Protein AF-A0A7C2LAD4-F1 (afdb_monomer_lite)

Structure (mmCIF, N/CA/C/O backbone):
data_AF-A0A7C2LAD4-F1
#
_entry.id   AF-A0A7C2LAD4-F1
#
loop_
_atom_site.group_PDB
_atom_site.id
_atom_site.type_symbol
_atom_site.label_atom_id
_atom_site.label_alt_id
_atom_site.label_comp_id
_atom_site.label_asym_id
_atom_site.label_entity_id
_atom_site.label_seq_id
_atom_site.pdbx_PDB_ins_code
_atom_site.Cartn_x
_atom_site.Cartn_y
_atom_site.Cartn_z
_atom_site.occupancy
_atom_site.B_iso_or_equiv
_atom_site.auth_seq_id
_atom_site.auth_comp_id
_atom_site.auth_asym_id
_atom_site.auth_atom_id
_atom_site.pdbx_PDB_model_num
ATOM 1 N N . MET A 1 1 ? -84.185 -23.952 -6.367 1.00 53.78 1 MET A N 1
ATOM 2 C CA . MET A 1 1 ? -83.041 -24.460 -7.169 1.00 53.78 1 MET A CA 1
ATOM 3 C C . MET A 1 1 ? -82.495 -23.441 -8.177 1.00 53.78 1 MET A C 1
ATOM 5 O O . MET A 1 1 ? -81.288 -23.412 -8.361 1.00 53.78 1 MET A O 1
ATOM 9 N N . LYS A 1 2 ? -83.325 -22.562 -8.769 1.00 52.91 2 LYS A N 1
ATOM 10 C CA . LYS A 1 2 ? -82.907 -21.568 -9.784 1.00 52.91 2 LYS A CA 1
ATOM 11 C C . LYS A 1 2 ? -81.918 -20.494 -9.281 1.00 52.91 2 LYS A C 1
ATOM 13 O O . LYS A 1 2 ? -81.010 -20.122 -10.008 1.00 52.91 2 LYS A O 1
ATOM 18 N N . THR A 1 3 ? -82.017 -20.064 -8.022 1.00 58.59 3 THR A N 1
ATOM 19 C CA . THR A 1 3 ? -81.126 -19.045 -7.423 1.00 58.59 3 THR A CA 1
ATOM 20 C C . THR A 1 3 ? -79.697 -19.532 -7.178 1.00 58.59 3 THR A C 1
ATOM 22 O O . THR A 1 3 ? -78.757 -18.763 -7.334 1.00 58.59 3 THR A O 1
ATOM 25 N N . LYS A 1 4 ? -79.507 -20.820 -6.862 1.00 66.69 4 LYS A N 1
ATOM 26 C CA . LYS A 1 4 ? -78.169 -21.399 -6.652 1.00 66.69 4 LYS A CA 1
ATOM 27 C C . LYS A 1 4 ? -77.389 -21.527 -7.964 1.00 66.69 4 LYS A C 1
ATOM 29 O O . LYS A 1 4 ? -76.190 -21.288 -7.974 1.00 66.69 4 LYS A O 1
ATOM 34 N N . ALA A 1 5 ? -78.073 -21.844 -9.065 1.00 71.06 5 ALA A N 1
ATOM 35 C CA . ALA A 1 5 ? -77.455 -21.932 -10.388 1.00 71.06 5 ALA A CA 1
ATOM 36 C C . ALA A 1 5 ? -76.977 -20.559 -10.895 1.00 71.06 5 ALA A C 1
ATOM 38 O O . ALA A 1 5 ? -75.879 -20.453 -11.428 1.00 71.06 5 ALA A O 1
ATOM 39 N N . ILE A 1 6 ? -77.762 -19.502 -10.655 1.00 73.62 6 ILE A N 1
ATOM 40 C CA . ILE A 1 6 ? -77.403 -18.122 -11.027 1.00 73.62 6 ILE A CA 1
ATOM 41 C C . ILE A 1 6 ? -76.195 -17.626 -10.219 1.00 73.62 6 ILE A C 1
ATOM 43 O O . ILE A 1 6 ? -75.324 -16.953 -10.769 1.00 73.62 6 ILE A O 1
ATOM 47 N N . LEU A 1 7 ? -76.112 -18.000 -8.938 1.00 74.25 7 LEU A N 1
ATOM 48 C CA . LEU A 1 7 ? -74.994 -17.625 -8.071 1.00 74.25 7 LEU A CA 1
ATOM 49 C C . LEU A 1 7 ? -73.686 -18.320 -8.484 1.00 74.25 7 LEU A C 1
ATOM 51 O O . LEU A 1 7 ? -72.630 -17.700 -8.505 1.00 74.25 7 LEU A O 1
ATOM 55 N N . TRP A 1 8 ? -73.757 -19.593 -8.883 1.00 75.25 8 TRP A N 1
ATOM 56 C CA . TRP A 1 8 ? -72.595 -20.314 -9.412 1.00 75.25 8 TRP A CA 1
ATOM 57 C C . TRP A 1 8 ? -72.118 -19.745 -10.752 1.00 75.25 8 TRP A C 1
ATOM 59 O O . TRP A 1 8 ? -70.918 -19.584 -10.955 1.00 75.25 8 TRP A O 1
ATOM 69 N N . LEU A 1 9 ? -73.046 -19.365 -11.634 1.00 73.75 9 LEU A N 1
ATOM 70 C CA . LEU A 1 9 ? -72.716 -18.744 -12.919 1.00 73.75 9 LEU A CA 1
ATOM 71 C C . LEU A 1 9 ? -72.054 -17.372 -12.752 1.00 73.75 9 LEU A C 1
ATOM 73 O O . LEU A 1 9 ? -71.087 -17.086 -13.450 1.00 73.75 9 LEU A O 1
ATOM 77 N N . THR A 1 10 ? -72.512 -16.553 -11.801 1.00 69.38 10 THR A N 1
ATOM 78 C CA . THR A 1 10 ? -71.883 -15.251 -11.513 1.00 69.38 10 THR A CA 1
ATOM 79 C C . THR A 1 10 ? -70.503 -15.400 -10.876 1.00 69.38 10 THR A C 1
ATOM 81 O O . THR A 1 10 ? -69.586 -14.686 -11.274 1.00 69.38 10 THR A O 1
ATOM 84 N N . VAL A 1 11 ? -70.301 -16.367 -9.973 1.00 70.94 11 VAL A N 1
ATOM 85 C CA . VAL A 1 11 ? -68.969 -16.653 -9.403 1.00 70.94 11 VAL A CA 1
ATOM 86 C C . VAL A 1 11 ? -67.989 -17.119 -10.486 1.00 70.94 11 VAL A C 1
ATOM 88 O O . VAL A 1 11 ? -66.873 -16.606 -10.555 1.00 70.94 11 VAL A O 1
ATOM 91 N N . CYS A 1 12 ? -68.407 -18.011 -11.390 1.00 66.31 12 CYS A N 1
ATOM 92 C CA . CYS A 1 12 ? -67.563 -18.440 -12.508 1.00 66.31 12 CYS A C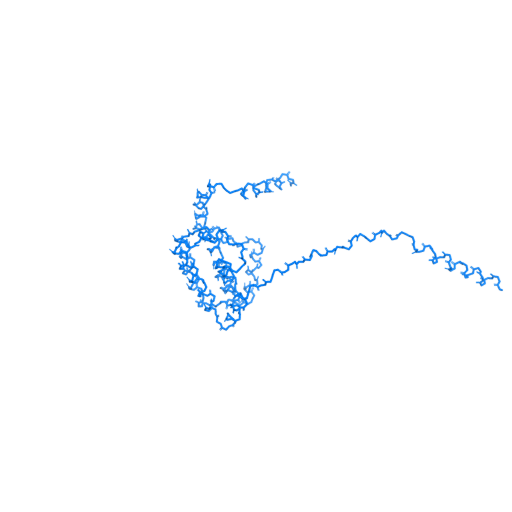A 1
ATOM 93 C C . CYS A 1 12 ? -67.234 -17.284 -13.470 1.00 66.31 12 CYS A C 1
ATOM 95 O O . CYS A 1 12 ? -66.082 -17.157 -13.889 1.00 66.31 12 CYS A O 1
ATOM 97 N N . LEU A 1 13 ? -68.201 -16.406 -13.770 1.00 64.69 13 LEU A N 1
ATOM 98 C CA . LEU A 1 13 ? -67.993 -15.270 -14.675 1.00 64.69 13 LEU A CA 1
ATOM 99 C C . LEU A 1 13 ? -66.988 -14.249 -14.111 1.00 64.69 13 LEU A C 1
ATOM 101 O O . LEU A 1 13 ? -66.133 -13.770 -14.850 1.00 64.69 13 LEU A O 1
ATOM 105 N N . ILE A 1 14 ? -67.035 -13.973 -12.801 1.00 62.59 14 ILE A N 1
ATOM 106 C CA . ILE A 1 14 ? -66.119 -13.028 -12.135 1.00 62.59 14 ILE A CA 1
ATOM 107 C C . ILE A 1 14 ? -64.686 -13.585 -12.088 1.00 62.59 14 ILE A C 1
ATOM 109 O O . ILE A 1 14 ? -63.722 -12.843 -12.274 1.00 62.59 14 ILE A O 1
ATOM 113 N N . THR A 1 15 ? -64.517 -14.901 -11.910 1.00 60.06 15 THR A N 1
ATOM 114 C CA . THR A 1 15 ? -63.176 -15.520 -11.915 1.00 60.06 15 THR A CA 1
ATOM 115 C C . THR A 1 15 ? -62.529 -15.580 -13.302 1.00 60.06 15 THR A C 1
ATOM 117 O O . THR A 1 15 ? -61.302 -15.589 -13.398 1.00 60.06 15 THR A O 1
ATOM 120 N N . ALA A 1 16 ? -63.326 -15.576 -14.377 1.00 56.81 16 ALA A N 1
ATOM 121 C CA . ALA A 1 16 ? -62.821 -15.600 -15.749 1.00 56.81 16 ALA A CA 1
ATOM 122 C C . ALA A 1 16 ? -62.269 -14.236 -16.208 1.00 56.81 16 ALA A C 1
ATOM 124 O O . ALA A 1 16 ? -61.349 -14.189 -17.022 1.00 56.81 16 ALA A O 1
ATOM 125 N N . THR A 1 17 ? -62.766 -13.124 -15.655 1.00 55.47 17 THR A N 1
ATOM 126 C CA . THR A 1 17 ? -62.333 -11.767 -16.034 1.00 55.47 17 THR A CA 1
ATOM 127 C C . THR A 1 17 ? -61.036 -11.300 -15.365 1.00 55.47 17 THR A C 1
ATOM 129 O O . THR A 1 17 ? -60.472 -10.296 -15.779 1.00 55.47 17 THR A O 1
ATOM 132 N N . CYS A 1 18 ? -60.505 -12.025 -14.373 1.00 53.59 18 CYS A N 1
ATOM 133 C CA . CYS A 1 18 ? -59.281 -11.630 -13.655 1.00 53.59 18 CYS A CA 1
ATOM 134 C C . CYS A 1 18 ? -57.973 -12.175 -14.264 1.00 53.59 18 CYS A C 1
ATOM 136 O O . CYS A 1 18 ? -56.930 -12.128 -13.612 1.00 53.59 18 CYS A O 1
ATOM 138 N N . ARG A 1 19 ? -58.000 -12.716 -15.492 1.00 50.41 19 ARG A N 1
ATOM 139 C CA . ARG A 1 19 ? -56.812 -13.284 -16.165 1.00 50.41 19 ARG A CA 1
ATOM 140 C C . ARG A 1 19 ? -56.412 -12.632 -17.490 1.00 50.41 19 ARG A C 1
ATOM 142 O O . ARG A 1 19 ? -55.578 -13.193 -18.195 1.00 50.41 19 ARG A O 1
ATOM 149 N N . ALA A 1 20 ? -56.930 -11.451 -17.806 1.00 55.12 20 ALA A N 1
ATOM 150 C CA . ALA A 1 20 ? -56.471 -10.671 -18.951 1.00 55.12 20 ALA A CA 1
ATOM 151 C C . ALA A 1 20 ? -55.873 -9.341 -18.467 1.00 55.12 20 ALA A C 1
ATOM 153 O O . ALA A 1 20 ? -56.462 -8.686 -17.615 1.00 55.12 20 ALA A O 1
ATOM 154 N N . ASP A 1 21 ? -54.705 -8.990 -19.007 1.00 55.50 21 ASP A N 1
ATOM 155 C CA . ASP A 1 21 ? -53.919 -7.765 -18.776 1.00 55.50 21 ASP A CA 1
ATOM 156 C C . ASP A 1 21 ? -52.987 -7.702 -17.560 1.00 55.50 21 ASP A C 1
ATOM 158 O O . ASP A 1 21 ? -52.804 -6.659 -16.932 1.00 55.50 21 ASP A O 1
ATOM 162 N N . LEU A 1 22 ? -52.241 -8.782 -17.310 1.00 54.03 22 LEU A N 1
ATOM 163 C CA . LEU A 1 22 ? -50.880 -8.584 -16.805 1.00 54.03 22 LEU A CA 1
ATOM 164 C C . LEU A 1 22 ? -49.979 -8.241 -18.003 1.00 54.03 22 LEU A C 1
ATOM 166 O O . LEU A 1 22 ? -49.904 -9.050 -18.933 1.00 54.03 22 LEU A O 1
ATOM 170 N N . PRO A 1 23 ? -49.299 -7.075 -18.018 1.00 62.28 23 PRO A N 1
ATOM 171 C CA . PRO A 1 23 ? -48.336 -6.772 -19.068 1.00 62.28 23 PRO A CA 1
ATOM 172 C C . PRO A 1 23 ? -47.295 -7.898 -19.116 1.00 62.28 23 PRO A C 1
ATOM 174 O O . PRO A 1 23 ? -46.946 -8.442 -18.061 1.00 62.28 23 PRO A O 1
ATOM 177 N N . PRO A 1 24 ? -46.801 -8.280 -20.309 1.00 62.72 24 PRO A N 1
ATOM 178 C CA . PRO A 1 24 ? -45.823 -9.352 -20.427 1.00 62.72 24 PRO A CA 1
ATOM 179 C C . PRO A 1 24 ? -44.668 -9.060 -19.472 1.00 62.72 24 PRO A C 1
ATOM 181 O O . PRO A 1 24 ? -44.182 -7.927 -19.432 1.00 62.72 24 PRO A O 1
ATOM 184 N N . LEU A 1 25 ? -44.274 -10.064 -18.678 1.00 54.12 25 LEU A N 1
ATOM 185 C CA . LEU A 1 25 ? -43.118 -9.992 -17.786 1.00 54.12 25 LEU A CA 1
ATOM 186 C C . LEU A 1 25 ? -41.956 -9.392 -18.584 1.00 54.12 25 LEU A C 1
ATOM 188 O O . LEU A 1 25 ? -41.370 -10.069 -19.432 1.00 54.12 25 LEU A O 1
ATOM 192 N N . LYS A 1 26 ? -41.657 -8.103 -18.346 1.00 53.94 26 LYS A N 1
ATOM 193 C CA . LYS A 1 26 ? -40.436 -7.467 -18.844 1.00 53.94 26 LYS A CA 1
ATOM 194 C C . LYS A 1 26 ? -39.318 -8.422 -18.476 1.00 53.94 26 LYS A C 1
ATOM 196 O O . LYS A 1 26 ? -39.263 -8.829 -17.315 1.00 53.94 26 LYS A O 1
ATOM 201 N N . GLN A 1 27 ? -38.531 -8.813 -19.485 1.00 53.94 27 GLN A N 1
ATOM 202 C CA . GLN A 1 27 ? -37.364 -9.687 -19.381 1.00 53.94 27 GLN A CA 1
ATOM 203 C C . GLN A 1 27 ? -36.847 -9.689 -17.949 1.00 53.94 27 GLN A C 1
ATOM 205 O O . GLN A 1 27 ? -36.438 -8.630 -17.466 1.00 53.94 27 GLN A O 1
ATOM 210 N N . GLN A 1 28 ? -36.900 -10.845 -17.272 1.00 53.12 28 GLN A N 1
ATOM 211 C CA . GLN A 1 28 ? -36.145 -11.026 -16.037 1.00 53.12 28 GLN A CA 1
ATOM 212 C C . GLN A 1 28 ? -34.780 -10.404 -16.295 1.00 53.12 28 GLN A C 1
ATOM 214 O O . GLN A 1 28 ? -34.101 -10.819 -17.239 1.00 53.12 28 GLN A O 1
ATOM 219 N N . LEU A 1 29 ? -34.448 -9.360 -15.531 1.00 55.22 29 LEU A N 1
ATOM 220 C CA . LEU A 1 29 ? -33.104 -8.820 -15.448 1.00 55.22 29 LEU A CA 1
ATOM 221 C C . LEU A 1 29 ? -32.225 -10.024 -15.131 1.00 55.22 29 LEU A C 1
ATOM 223 O O . LEU A 1 29 ? -32.098 -10.430 -13.978 1.00 55.22 29 LEU A O 1
ATOM 227 N N . ARG A 1 30 ? -31.687 -10.664 -16.173 1.00 51.72 30 ARG A N 1
ATOM 228 C CA . ARG A 1 30 ? -30.596 -11.606 -16.035 1.00 51.72 30 ARG A CA 1
ATOM 229 C C . ARG A 1 30 ? -29.511 -10.719 -15.471 1.00 51.72 30 ARG A C 1
ATOM 231 O O . ARG A 1 30 ? -28.970 -9.895 -16.207 1.00 51.72 30 ARG A O 1
ATOM 238 N N . MET A 1 31 ? -29.285 -10.805 -14.158 1.00 53.72 31 MET A N 1
ATOM 239 C CA . MET A 1 31 ? -28.071 -10.263 -13.568 1.00 53.72 31 MET A CA 1
ATOM 240 C C . MET A 1 31 ? -26.959 -10.686 -14.524 1.00 53.72 31 MET A C 1
ATOM 242 O O . MET A 1 31 ? -26.880 -11.888 -14.815 1.00 53.72 31 MET A O 1
ATOM 246 N N . PRO A 1 32 ? -26.186 -9.747 -15.101 1.00 58.94 32 PRO A N 1
ATOM 247 C CA . PRO A 1 32 ? -25.036 -10.149 -15.882 1.00 58.94 32 PRO A CA 1
ATOM 248 C C . PRO A 1 32 ? -24.262 -11.077 -14.960 1.00 58.94 32 PRO A C 1
ATOM 250 O O . PRO A 1 32 ? -24.003 -10.708 -13.812 1.00 58.94 32 PRO A O 1
ATOM 253 N N . ALA A 1 33 ? -24.033 -12.315 -15.398 1.00 57.97 33 ALA A N 1
ATOM 254 C CA . ALA A 1 33 ? -23.229 -13.241 -14.630 1.00 57.97 33 ALA A CA 1
ATOM 255 C C . ALA A 1 33 ? -21.923 -12.497 -14.356 1.00 57.97 33 ALA A C 1
ATOM 257 O O . ALA A 1 33 ? -21.172 -12.206 -15.287 1.00 57.97 33 ALA A O 1
ATOM 258 N N . ILE A 1 34 ? -21.717 -12.077 -13.106 1.00 56.88 34 ILE A N 1
ATOM 259 C CA . ILE A 1 34 ? -20.456 -11.485 -12.700 1.00 56.88 34 ILE A CA 1
ATOM 260 C C . ILE A 1 34 ? -19.503 -12.663 -12.796 1.00 56.88 34 ILE A C 1
ATOM 262 O O . ILE A 1 34 ? -19.503 -13.537 -11.931 1.00 56.88 34 ILE A O 1
ATOM 266 N N . VAL A 1 35 ? -18.774 -12.746 -13.907 1.00 52.72 35 VAL A N 1
ATOM 267 C CA . VAL A 1 35 ? -17.683 -13.698 -14.053 1.00 52.72 35 VAL A CA 1
ATOM 268 C C . VAL A 1 35 ? -16.635 -13.237 -13.054 1.00 52.72 35 VAL A C 1
ATOM 270 O O . VAL A 1 35 ? -15.839 -12.341 -13.328 1.00 52.72 35 VAL A O 1
ATOM 273 N N . LEU A 1 36 ? -16.714 -13.786 -11.844 1.00 60.34 36 LEU A N 1
ATOM 274 C CA . LEU A 1 36 ? -15.693 -13.616 -10.831 1.00 60.34 36 LEU A CA 1
ATOM 275 C C . LEU A 1 36 ? -14.466 -14.341 -11.367 1.00 60.34 36 LEU A C 1
ATOM 277 O O . LEU A 1 36 ? -14.413 -15.570 -11.382 1.00 60.34 36 LEU A O 1
ATOM 281 N N . LEU A 1 37 ? -13.515 -13.567 -11.884 1.00 68.12 37 LEU A N 1
ATOM 282 C CA . LEU A 1 37 ? -12.203 -14.085 -12.239 1.00 68.12 37 LEU A CA 1
ATOM 283 C C . LEU A 1 37 ? -11.635 -14.788 -11.004 1.00 68.12 37 LEU A C 1
ATOM 285 O O . LEU A 1 37 ? -11.717 -14.260 -9.892 1.00 68.12 37 LEU A O 1
ATOM 289 N N . SER A 1 38 ? -11.126 -16.005 -11.189 1.00 77.06 38 SER A N 1
ATOM 290 C CA . SER A 1 38 ? -10.551 -16.772 -10.090 1.00 77.06 38 SER A CA 1
ATOM 291 C C . SER A 1 38 ? -9.389 -15.992 -9.484 1.00 77.06 38 SER A C 1
ATOM 293 O O . SER A 1 38 ? -8.456 -15.621 -10.194 1.00 77.06 38 SER A O 1
ATOM 295 N N . THR A 1 39 ? -9.448 -15.743 -8.174 1.00 83.44 39 THR A N 1
ATOM 296 C CA . THR A 1 39 ? -8.360 -15.085 -7.448 1.00 83.44 39 THR A CA 1
ATOM 297 C C . THR A 1 39 ? -7.073 -15.891 -7.629 1.00 83.44 39 THR A C 1
ATOM 299 O O . THR A 1 39 ? -7.092 -17.094 -7.345 1.00 83.44 39 THR A O 1
ATOM 302 N N . PRO A 1 40 ? -5.962 -15.267 -8.057 1.00 87.12 40 PRO A N 1
ATOM 303 C CA . PRO A 1 40 ? -4.692 -15.963 -8.202 1.00 87.12 40 PRO A CA 1
ATOM 304 C C . PRO A 1 40 ? -4.269 -16.670 -6.915 1.00 87.12 40 PRO A C 1
ATOM 306 O O . PRO A 1 40 ? -4.411 -16.125 -5.815 1.00 87.12 40 PRO A O 1
ATOM 309 N N . GLU A 1 41 ? -3.704 -17.870 -7.043 1.00 89.06 41 GLU A N 1
ATOM 310 C CA . GLU A 1 41 ? -3.264 -18.650 -5.884 1.00 89.06 41 GLU A CA 1
ATOM 311 C C . GLU A 1 41 ? -2.210 -17.892 -5.066 1.00 89.06 41 GLU A C 1
ATOM 313 O O . GLU A 1 41 ? -2.274 -17.875 -3.835 1.00 89.06 41 GLU A O 1
ATOM 318 N N . SER A 1 42 ? -1.304 -17.179 -5.738 1.00 89.69 42 SER A N 1
ATOM 319 C CA . SER A 1 42 ? -0.275 -16.361 -5.094 1.00 89.69 42 SER A CA 1
ATOM 320 C C . SER A 1 42 ? -0.870 -15.287 -4.169 1.00 89.69 42 SER A C 1
ATOM 322 O O . SER A 1 42 ? -0.312 -15.012 -3.107 1.00 89.69 42 SER A O 1
ATOM 324 N N . TRP A 1 43 ? -2.038 -14.723 -4.502 1.00 91.25 43 TRP A N 1
ATOM 325 C CA . TRP A 1 43 ? -2.725 -13.735 -3.665 1.00 91.25 43 TRP A CA 1
ATOM 326 C C . TRP A 1 43 ? -3.357 -14.396 -2.445 1.00 91.25 43 TRP A C 1
ATOM 328 O O . TRP A 1 43 ? -3.317 -13.839 -1.351 1.00 91.25 43 TRP A O 1
ATOM 338 N N . VAL A 1 44 ? -3.913 -15.599 -2.609 1.00 92.25 44 VAL A N 1
ATOM 339 C CA . VAL A 1 44 ? -4.463 -16.385 -1.495 1.00 92.25 44 VAL A CA 1
ATOM 340 C C . VAL A 1 44 ? -3.352 -16.797 -0.530 1.00 92.25 44 VAL A C 1
ATOM 342 O O . VAL A 1 44 ? -3.521 -16.698 0.687 1.00 92.25 44 VAL A O 1
ATOM 345 N N . GLN A 1 45 ? -2.204 -17.230 -1.051 1.00 93.44 45 GLN A N 1
ATOM 346 C CA . GLN A 1 45 ? -1.030 -17.548 -0.240 1.00 93.44 45 GLN A CA 1
ATOM 347 C C . GLN A 1 45 ? -0.543 -16.307 0.514 1.00 93.44 45 GLN A C 1
ATOM 349 O O . GLN A 1 45 ? -0.396 -16.351 1.737 1.00 93.44 45 GLN A O 1
ATOM 354 N N . LEU A 1 46 ? -0.394 -15.178 -0.181 1.00 94.38 46 LEU A N 1
ATOM 355 C CA . LEU A 1 46 ? 0.012 -13.914 0.424 1.00 94.38 46 LEU A CA 1
ATOM 356 C C . LEU A 1 46 ? -0.981 -13.442 1.497 1.00 94.38 46 LEU A C 1
ATOM 358 O O . LEU A 1 46 ? -0.562 -13.031 2.577 1.00 94.38 46 LEU A O 1
ATOM 362 N N . TYR A 1 47 ? -2.289 -13.578 1.257 1.00 95.31 47 TYR A N 1
ATOM 363 C CA . TYR A 1 47 ? -3.327 -13.309 2.252 1.00 95.31 47 TYR A CA 1
ATOM 364 C C . TYR A 1 47 ? -3.111 -14.139 3.518 1.00 95.31 47 TYR A C 1
ATOM 366 O O . TYR A 1 47 ? -3.050 -13.572 4.608 1.00 95.31 47 TYR A O 1
ATOM 374 N N . ARG A 1 48 ? -2.959 -15.464 3.377 1.00 96.06 48 ARG A N 1
ATOM 375 C CA . ARG A 1 48 ? -2.767 -16.391 4.505 1.00 96.06 48 ARG A CA 1
ATOM 376 C C . ARG A 1 48 ? -1.508 -16.059 5.299 1.00 96.06 48 ARG A C 1
ATOM 378 O O . ARG A 1 48 ? -1.572 -15.986 6.522 1.00 96.06 48 ARG A O 1
ATOM 385 N N . LEU A 1 49 ? -0.392 -15.809 4.615 1.00 95.94 49 LEU A N 1
ATOM 386 C CA . LEU A 1 49 ? 0.861 -15.404 5.255 1.00 95.94 49 LEU A CA 1
ATOM 387 C C . LEU A 1 49 ? 0.692 -14.071 5.998 1.00 95.94 49 LEU A C 1
ATOM 389 O O . LEU A 1 49 ? 1.121 -13.936 7.144 1.00 95.94 49 LEU A O 1
ATOM 393 N N . SER A 1 50 ? -0.026 -13.125 5.386 1.00 96.38 50 SER A N 1
ATOM 394 C CA . SER A 1 50 ? -0.260 -11.801 5.959 1.00 96.38 50 SER A CA 1
ATOM 395 C C . SER A 1 50 ? -1.134 -11.803 7.218 1.00 96.38 50 SER A C 1
ATOM 397 O O . SER A 1 50 ? -1.102 -10.852 7.988 1.00 96.38 50 SER A O 1
ATOM 399 N N . GLN A 1 51 ? -1.915 -12.862 7.474 1.00 94.31 51 GLN A N 1
ATOM 400 C CA . GLN A 1 51 ? -2.790 -12.917 8.654 1.00 94.31 51 GLN A CA 1
ATOM 401 C C . GLN A 1 51 ? -2.023 -12.857 9.978 1.00 94.31 51 GLN A C 1
ATOM 403 O O . GLN A 1 51 ? -2.589 -12.440 10.985 1.00 94.31 51 GLN A O 1
ATOM 408 N N . ARG A 1 52 ? -0.763 -13.302 9.986 1.00 90.88 52 ARG A N 1
ATOM 409 C CA . ARG A 1 52 ? 0.063 -13.384 11.200 1.00 90.88 52 ARG A CA 1
ATOM 410 C C . ARG A 1 52 ? 1.089 -12.262 11.302 1.00 90.88 52 ARG A C 1
ATOM 412 O O . ARG A 1 52 ? 1.547 -11.966 12.397 1.00 90.88 52 ARG A O 1
ATOM 419 N N . SER A 1 53 ? 1.478 -11.679 10.174 1.00 94.06 53 SER A N 1
ATOM 420 C CA . SER A 1 53 ? 2.494 -10.632 10.100 1.00 94.06 53 SER A CA 1
ATOM 421 C C . SER A 1 53 ? 2.335 -9.845 8.799 1.00 94.06 53 SER A C 1
ATOM 423 O O . SER A 1 53 ? 2.090 -10.465 7.766 1.00 94.06 53 SER A O 1
ATOM 425 N N . PRO A 1 54 ? 2.518 -8.512 8.792 1.00 96.44 54 PRO A N 1
ATOM 426 C CA . PRO A 1 54 ? 2.526 -7.724 7.561 1.00 96.44 54 PRO A CA 1
ATOM 427 C C . PRO A 1 54 ? 3.797 -7.932 6.720 1.00 96.44 54 PRO A C 1
ATOM 429 O O . PRO A 1 54 ? 3.809 -7.535 5.555 1.00 96.44 54 PRO A O 1
ATOM 432 N N . GLN A 1 55 ? 4.842 -8.568 7.268 1.00 97.44 55 GLN A N 1
ATOM 433 C CA . GLN A 1 55 ? 6.152 -8.711 6.621 1.00 97.44 55 GLN A CA 1
ATOM 434 C C . GLN A 1 55 ? 6.094 -9.274 5.188 1.00 97.44 55 GLN A C 1
ATOM 436 O O . GLN A 1 55 ? 6.668 -8.642 4.309 1.00 97.44 55 GLN A O 1
ATOM 441 N N . PRO A 1 56 ? 5.332 -10.344 4.879 1.00 97.50 56 PRO A N 1
ATOM 442 C CA . PRO A 1 56 ? 5.250 -10.869 3.513 1.00 97.50 56 PRO A CA 1
ATOM 443 C C . PRO A 1 56 ? 4.732 -9.844 2.494 1.00 97.50 56 PRO A C 1
ATOM 445 O O . PRO A 1 56 ? 5.076 -9.901 1.318 1.00 97.50 56 PRO A O 1
ATOM 448 N N . LEU A 1 57 ? 3.894 -8.893 2.926 1.00 97.88 57 LEU A N 1
ATOM 449 C CA . LEU A 1 57 ? 3.415 -7.810 2.066 1.00 97.88 57 LEU A CA 1
ATOM 450 C C . LEU A 1 57 ? 4.520 -6.779 1.824 1.00 97.88 57 LEU A C 1
ATOM 452 O O . LEU A 1 57 ? 4.638 -6.273 0.712 1.00 97.88 57 LEU A O 1
ATOM 456 N N . LEU A 1 58 ? 5.326 -6.478 2.846 1.00 98.00 58 LEU A N 1
ATOM 457 C CA . LEU A 1 58 ? 6.484 -5.591 2.728 1.00 98.00 58 LEU A CA 1
ATOM 458 C C . LEU A 1 58 ? 7.560 -6.201 1.822 1.00 98.00 58 LEU A C 1
ATOM 460 O O . LEU A 1 58 ? 8.095 -5.489 0.976 1.00 98.00 58 LEU A O 1
ATOM 464 N N . ASP A 1 59 ? 7.792 -7.510 1.918 1.00 97.56 59 ASP A N 1
ATOM 465 C CA . ASP A 1 59 ? 8.729 -8.238 1.056 1.00 97.56 59 ASP A CA 1
ATOM 466 C C . ASP A 1 59 ? 8.318 -8.136 -0.422 1.00 97.56 59 ASP A C 1
ATOM 468 O O . ASP A 1 59 ? 9.160 -7.942 -1.296 1.00 97.56 59 ASP A O 1
ATOM 472 N N . VAL A 1 60 ? 7.012 -8.192 -0.721 1.00 97.12 60 VAL A N 1
ATOM 473 C CA . VAL A 1 60 ? 6.496 -7.965 -2.085 1.00 97.12 60 VAL A CA 1
ATOM 474 C C . VAL A 1 60 ? 6.805 -6.548 -2.572 1.00 97.12 60 VAL A C 1
ATOM 476 O O . VAL A 1 60 ? 7.151 -6.368 -3.741 1.00 97.12 60 VAL A O 1
ATOM 479 N N . LEU A 1 61 ? 6.692 -5.537 -1.703 1.00 97.25 61 LEU A N 1
ATOM 480 C CA . LEU A 1 61 ? 7.045 -4.162 -2.069 1.00 97.25 61 LEU A CA 1
ATOM 481 C C . LEU A 1 61 ? 8.544 -4.021 -2.334 1.00 97.25 61 LEU A C 1
ATOM 483 O O . LEU A 1 61 ? 8.921 -3.359 -3.295 1.00 97.25 61 LEU A O 1
ATOM 487 N N . GLU A 1 62 ? 9.390 -4.655 -1.524 1.00 97.00 62 GLU A N 1
ATOM 488 C CA . GLU A 1 62 ? 10.841 -4.642 -1.708 1.00 97.00 62 GLU A CA 1
ATOM 489 C C . GLU A 1 62 ? 11.261 -5.352 -3.001 1.00 97.00 62 GLU A C 1
ATOM 491 O O . GLU A 1 62 ? 11.989 -4.772 -3.807 1.00 97.00 62 GLU A O 1
ATOM 496 N N . GLN A 1 63 ? 10.727 -6.549 -3.263 1.00 95.81 63 GLN A N 1
ATOM 497 C CA . GLN A 1 63 ? 10.945 -7.269 -4.523 1.00 95.81 63 GLN A CA 1
ATOM 498 C C . GLN A 1 63 ? 10.531 -6.429 -5.733 1.00 95.81 63 GLN A C 1
ATOM 500 O O . GLN A 1 63 ? 11.232 -6.398 -6.745 1.00 95.81 63 GLN A O 1
ATOM 505 N N . TYR A 1 64 ? 9.407 -5.716 -5.625 1.00 94.56 64 TYR A N 1
ATOM 506 C CA . TYR A 1 64 ? 8.951 -4.809 -6.671 1.00 94.56 64 TYR A CA 1
ATOM 507 C C . TYR A 1 64 ? 9.918 -3.639 -6.894 1.00 94.56 64 TYR A C 1
ATOM 509 O O . TYR A 1 64 ? 10.216 -3.329 -8.046 1.00 94.56 64 TYR A O 1
ATOM 517 N N . LEU A 1 65 ? 10.448 -3.013 -5.836 1.00 93.38 65 LEU A N 1
ATOM 518 C CA . LEU A 1 65 ? 11.452 -1.949 -5.980 1.00 93.38 65 LEU A CA 1
ATOM 519 C C . LEU A 1 65 ? 12.715 -2.456 -6.679 1.00 93.38 65 LEU A C 1
ATOM 521 O O . LEU A 1 65 ? 13.172 -1.826 -7.629 1.00 93.38 65 LEU A O 1
ATOM 525 N N . GLN A 1 66 ? 13.225 -3.618 -6.267 1.00 93.31 66 GLN A N 1
ATOM 526 C CA . GLN A 1 66 ? 14.401 -4.234 -6.887 1.00 93.31 66 GLN A CA 1
ATOM 527 C C . GLN A 1 66 ? 14.163 -4.548 -8.372 1.00 93.31 66 GLN A C 1
ATOM 529 O O . GLN A 1 66 ? 15.048 -4.356 -9.201 1.00 93.31 66 GLN A O 1
ATOM 534 N N . ALA A 1 67 ? 12.964 -5.011 -8.734 1.00 90.56 67 ALA A N 1
ATOM 535 C CA . ALA A 1 67 ? 12.604 -5.251 -10.130 1.00 90.56 67 ALA A CA 1
ATOM 536 C C . ALA A 1 67 ? 12.538 -3.950 -10.952 1.00 90.56 67 ALA A C 1
ATOM 538 O O . ALA A 1 67 ? 12.988 -3.914 -12.098 1.00 90.56 67 ALA A O 1
ATOM 539 N N . CYS A 1 68 ? 12.049 -2.856 -10.356 1.00 87.50 68 CYS A N 1
ATOM 540 C CA . CYS A 1 68 ? 12.067 -1.535 -10.991 1.00 87.50 68 CYS A CA 1
ATOM 541 C C . CYS A 1 68 ? 13.503 -1.043 -11.234 1.00 87.50 68 CYS A C 1
ATOM 543 O O . CYS A 1 68 ? 13.792 -0.528 -12.311 1.00 87.50 68 CYS A O 1
ATOM 545 N N . GLU A 1 69 ? 14.412 -1.239 -10.273 1.00 87.81 69 GLU A N 1
ATOM 546 C CA . GLU A 1 69 ? 15.835 -0.881 -10.407 1.00 87.81 69 GLU A CA 1
ATOM 547 C C . GLU A 1 69 ? 16.533 -1.655 -11.532 1.00 87.81 69 GLU A C 1
ATOM 549 O O . GLU A 1 69 ? 17.397 -1.108 -12.215 1.00 87.81 69 GLU A O 1
ATOM 554 N N . ARG A 1 70 ? 16.120 -2.905 -11.771 1.00 88.81 70 ARG A N 1
ATOM 555 C CA . ARG A 1 70 ? 16.598 -3.720 -12.899 1.00 88.81 70 ARG A CA 1
ATOM 556 C C . ARG A 1 70 ? 15.947 -3.366 -14.241 1.00 88.81 70 ARG A C 1
ATOM 558 O O . ARG A 1 70 ? 16.334 -3.926 -15.260 1.00 88.81 70 ARG A O 1
ATOM 565 N N . GLY A 1 71 ? 14.981 -2.445 -14.268 1.00 83.44 71 GLY A N 1
ATOM 566 C CA . GLY A 1 71 ? 14.297 -2.025 -15.495 1.00 83.44 71 GLY A CA 1
ATOM 567 C C . GLY A 1 71 ? 13.253 -3.017 -16.020 1.00 83.44 71 GLY A C 1
ATOM 568 O O . GLY A 1 71 ? 12.773 -2.855 -17.140 1.00 83.44 71 GLY A O 1
ATOM 569 N N . GLU A 1 72 ? 12.845 -4.006 -15.218 1.00 84.56 72 GLU A N 1
ATOM 570 C CA . GLU A 1 72 ? 11.897 -5.064 -15.620 1.00 84.56 72 GLU A CA 1
ATOM 571 C C . GLU A 1 72 ? 10.475 -4.532 -15.883 1.00 84.56 72 GLU A C 1
ATOM 573 O O . GLU A 1 72 ? 9.624 -5.240 -16.420 1.00 84.56 72 GLU A O 1
ATOM 578 N N . TYR A 1 73 ? 10.197 -3.265 -15.554 1.00 75.19 73 TYR A N 1
ATOM 579 C CA . TYR A 1 73 ? 8.867 -2.676 -15.703 1.00 75.19 73 TYR A CA 1
ATOM 580 C C . TYR A 1 73 ? 8.355 -2.628 -17.148 1.00 75.19 73 TYR A C 1
ATOM 582 O O . TYR A 1 73 ? 7.142 -2.628 -17.373 1.00 75.19 73 TYR A O 1
ATOM 590 N N . LEU A 1 74 ? 9.262 -2.620 -18.128 1.00 72.38 74 LEU A N 1
ATOM 591 C CA . LEU A 1 74 ? 8.922 -2.674 -19.550 1.00 72.38 74 LEU A CA 1
ATOM 592 C C . LEU A 1 74 ? 8.315 -4.026 -19.941 1.00 72.38 74 LEU A C 1
ATOM 594 O O . LEU A 1 74 ? 7.394 -4.074 -20.758 1.00 72.38 74 LEU A O 1
ATOM 598 N N . GLU A 1 75 ? 8.763 -5.116 -19.314 1.00 79.25 75 GLU A N 1
ATOM 599 C CA . GLU A 1 75 ? 8.258 -6.468 -19.575 1.00 79.25 75 GLU A CA 1
ATOM 600 C C . GLU A 1 75 ? 6.801 -6.631 -19.119 1.00 79.25 75 GLU A C 1
ATOM 602 O O . GLU A 1 75 ? 6.057 -7.465 -19.640 1.00 79.25 75 GLU A O 1
ATOM 607 N N . TRP A 1 76 ? 6.352 -5.796 -18.177 1.00 78.25 76 TRP A N 1
ATOM 608 C CA . TRP A 1 76 ? 5.002 -5.861 -17.621 1.00 78.25 76 TRP A CA 1
ATOM 609 C C . TRP A 1 76 ? 3.940 -5.235 -18.528 1.00 78.25 76 TRP A C 1
ATOM 611 O O . TRP A 1 76 ? 2.772 -5.606 -18.425 1.00 78.25 76 TRP A O 1
ATOM 621 N N . ILE A 1 77 ? 4.316 -4.329 -19.440 1.00 68.88 77 ILE A N 1
ATOM 622 C CA . ILE A 1 77 ? 3.378 -3.595 -20.315 1.00 68.88 77 ILE A CA 1
ATOM 623 C C . ILE A 1 77 ? 2.589 -4.555 -21.237 1.00 68.88 77 ILE A C 1
ATOM 625 O O . ILE A 1 77 ? 1.471 -4.247 -21.649 1.00 68.88 77 ILE A O 1
ATOM 629 N N . GLY A 1 78 ? 3.120 -5.755 -21.507 1.00 66.50 78 GLY A N 1
ATOM 630 C CA . GLY A 1 78 ? 2.464 -6.796 -22.311 1.00 66.50 78 GLY A CA 1
ATOM 631 C C . GLY A 1 78 ? 1.783 -7.921 -21.519 1.00 66.50 78 GLY A C 1
ATOM 632 O O . GLY A 1 78 ? 1.044 -8.718 -22.103 1.00 66.50 78 GLY A O 1
ATOM 633 N N . GLN A 1 79 ? 1.997 -8.016 -20.204 1.00 70.75 79 GLN A N 1
ATOM 634 C CA . GLN A 1 79 ? 1.503 -9.137 -19.403 1.00 70.75 79 GLN A CA 1
ATOM 635 C C . GLN A 1 79 ? 0.059 -8.894 -18.944 1.00 70.75 79 GLN A C 1
ATOM 637 O O . GLN A 1 79 ? -0.195 -8.252 -17.929 1.00 70.75 79 GLN A O 1
ATOM 642 N N . ARG A 1 80 ? -0.912 -9.458 -19.675 1.00 62.16 80 ARG A N 1
ATOM 64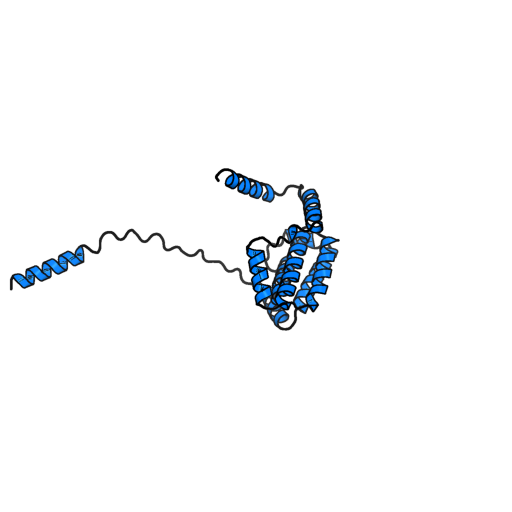3 C CA . ARG A 1 80 ? -2.353 -9.368 -19.344 1.00 62.16 80 ARG A CA 1
ATOM 644 C C . ARG A 1 80 ? -2.818 -10.308 -18.219 1.00 62.16 80 ARG A C 1
ATOM 646 O O . ARG A 1 80 ? -4.001 -10.312 -17.888 1.00 62.16 80 ARG A O 1
ATOM 653 N N . GLY A 1 81 ? -1.929 -11.128 -17.655 1.00 67.25 81 GLY A N 1
ATOM 654 C CA . GLY A 1 81 ? -2.258 -12.024 -16.543 1.00 67.25 81 GLY A CA 1
ATOM 655 C C . GLY A 1 81 ? -2.470 -11.259 -15.232 1.00 67.25 81 GLY A C 1
ATOM 656 O O . GLY A 1 81 ? -1.744 -10.311 -14.954 1.00 67.25 81 GLY A O 1
ATOM 657 N N . GLN A 1 82 ? -3.443 -11.681 -14.413 1.00 68.00 82 GLN A N 1
ATOM 658 C CA . GLN A 1 82 ? -3.706 -11.064 -13.100 1.00 68.00 82 GLN A CA 1
ATOM 659 C C . GLN A 1 82 ? -2.618 -11.356 -12.053 1.00 68.00 82 GLN A C 1
ATOM 661 O O . GLN A 1 82 ? -2.503 -10.635 -11.062 1.00 68.00 82 GLN A O 1
ATOM 666 N N . ASP A 1 83 ? -1.811 -12.397 -12.266 1.00 82.12 83 ASP A N 1
ATOM 667 C CA . ASP A 1 83 ? -0.745 -12.802 -11.350 1.00 82.12 83 ASP A CA 1
ATOM 668 C C . ASP A 1 83 ? 0.632 -12.320 -11.820 1.00 82.12 83 ASP A C 1
ATOM 670 O O . ASP A 1 83 ? 1.480 -13.094 -12.258 1.00 82.12 83 ASP A O 1
ATOM 674 N N . ASN A 1 84 ? 0.842 -11.008 -11.765 1.00 87.00 84 ASN A N 1
ATOM 675 C CA . ASN A 1 84 ? 2.138 -10.391 -12.034 1.00 87.00 84 ASN A CA 1
ATOM 676 C C . ASN A 1 84 ? 2.601 -9.552 -10.835 1.00 87.00 84 ASN A C 1
ATOM 678 O O . ASN A 1 84 ? 1.844 -9.286 -9.894 1.00 87.00 84 ASN A O 1
ATOM 682 N N . LEU A 1 85 ? 3.880 -9.174 -10.828 1.00 89.50 85 LEU A N 1
ATOM 683 C CA . LEU A 1 85 ? 4.472 -8.430 -9.715 1.00 89.50 85 LEU A CA 1
ATOM 684 C C . LEU A 1 85 ? 3.809 -7.050 -9.487 1.00 89.50 85 LEU A C 1
ATOM 686 O O . LEU A 1 85 ? 3.497 -6.760 -8.330 1.00 89.50 85 LEU A O 1
ATOM 690 N N . PRO A 1 86 ? 3.477 -6.244 -10.521 1.00 88.62 86 PRO A N 1
ATOM 691 C CA . PRO A 1 86 ? 2.694 -5.013 -10.346 1.00 88.62 86 PRO A CA 1
ATOM 692 C C . PRO A 1 86 ? 1.354 -5.220 -9.638 1.00 88.62 86 PRO A C 1
ATOM 694 O O . PRO A 1 86 ? 0.994 -4.463 -8.735 1.00 88.62 86 PRO A O 1
ATOM 697 N N . SER A 1 87 ? 0.625 -6.272 -10.012 1.00 88.44 87 SER A N 1
ATOM 698 C CA . SER A 1 87 ? -0.690 -6.563 -9.437 1.00 88.44 87 SER A CA 1
ATOM 699 C C . SER A 1 87 ? -0.564 -7.062 -7.995 1.00 88.44 87 SER A C 1
ATOM 701 O O . SER A 1 87 ? -1.315 -6.625 -7.122 1.00 88.44 87 SER A O 1
ATOM 703 N N . ARG A 1 88 ? 0.451 -7.891 -7.701 1.00 91.62 88 ARG A N 1
ATOM 704 C CA . ARG A 1 88 ? 0.789 -8.306 -6.327 1.00 91.62 88 ARG A CA 1
ATOM 705 C C . ARG A 1 88 ? 1.201 -7.123 -5.450 1.00 91.62 88 ARG A C 1
ATOM 707 O O . ARG A 1 88 ? 0.778 -7.055 -4.300 1.00 91.62 88 ARG A O 1
ATOM 714 N N . ARG A 1 89 ? 1.949 -6.154 -5.986 1.00 93.81 89 ARG A N 1
ATOM 715 C CA . ARG A 1 89 ? 2.303 -4.908 -5.288 1.00 93.81 89 ARG A CA 1
ATOM 716 C C . ARG A 1 89 ? 1.072 -4.057 -4.973 1.00 93.81 89 ARG A C 1
ATOM 718 O O . ARG A 1 89 ? 0.954 -3.544 -3.862 1.00 93.81 89 ARG A O 1
ATOM 725 N N . ALA A 1 90 ? 0.138 -3.919 -5.914 1.00 91.69 90 ALA A N 1
ATOM 726 C CA . ALA A 1 90 ? -1.126 -3.223 -5.668 1.00 91.69 90 ALA A CA 1
ATOM 727 C C . ALA A 1 90 ? -1.945 -3.911 -4.561 1.00 91.69 90 ALA A C 1
ATOM 729 O O . ALA A 1 90 ? -2.402 -3.249 -3.626 1.00 91.69 90 ALA A O 1
ATOM 730 N N . TYR A 1 91 ? -2.055 -5.243 -4.617 1.00 93.50 91 TYR A N 1
ATOM 731 C CA . TYR A 1 91 ? -2.699 -6.035 -3.571 1.00 93.50 91 TYR A CA 1
ATOM 732 C C . TYR A 1 91 ? -2.010 -5.863 -2.206 1.00 93.50 91 TYR A C 1
ATOM 734 O O . TYR A 1 91 ? -2.687 -5.643 -1.201 1.00 93.50 91 TYR A O 1
ATOM 742 N N . ALA A 1 92 ? -0.674 -5.896 -2.166 1.00 96.75 92 ALA A N 1
ATOM 743 C CA . ALA A 1 92 ? 0.103 -5.722 -0.943 1.00 96.75 92 ALA A CA 1
ATOM 744 C C . ALA A 1 92 ? -0.148 -4.359 -0.283 1.00 96.75 92 ALA A C 1
ATOM 746 O O . ALA A 1 92 ? -0.433 -4.309 0.912 1.00 96.75 92 ALA A O 1
ATOM 747 N N . LEU A 1 93 ? -0.133 -3.266 -1.056 1.00 96.75 93 LEU A N 1
ATOM 748 C CA . LEU A 1 93 ? -0.440 -1.919 -0.553 1.00 96.75 93 LEU A CA 1
ATOM 749 C C . LEU A 1 93 ? -1.861 -1.824 0.018 1.00 96.75 93 LEU A C 1
ATOM 751 O O . LEU A 1 93 ? -2.053 -1.253 1.094 1.00 96.75 93 LEU A O 1
ATOM 755 N N . MET A 1 94 ? -2.848 -2.400 -0.674 1.00 93.50 94 MET A N 1
ATOM 756 C CA . MET A 1 94 ? -4.236 -2.426 -0.206 1.00 93.50 94 MET A CA 1
ATOM 757 C C . MET A 1 94 ? -4.356 -3.199 1.111 1.00 93.50 94 MET A C 1
ATOM 759 O O . MET A 1 94 ? -4.912 -2.687 2.086 1.00 93.50 94 MET A O 1
ATOM 763 N N . ARG A 1 95 ? -3.789 -4.410 1.156 1.00 95.50 95 ARG A N 1
ATOM 764 C CA . ARG A 1 95 ? -3.857 -5.291 2.321 1.00 95.50 95 ARG A CA 1
ATOM 765 C C . ARG A 1 95 ? -3.105 -4.715 3.518 1.00 95.50 95 ARG A C 1
ATOM 767 O O . ARG A 1 95 ? -3.613 -4.798 4.631 1.00 95.50 95 ARG A O 1
ATOM 774 N N . LEU A 1 96 ? -1.957 -4.065 3.312 1.00 97.38 96 LEU A N 1
ATOM 775 C CA . LEU A 1 96 ? -1.251 -3.331 4.370 1.00 97.38 96 LEU A CA 1
ATOM 776 C C . LEU A 1 96 ? -2.136 -2.247 4.994 1.00 97.38 96 LEU A C 1
ATOM 778 O O . LEU A 1 96 ? -2.059 -2.020 6.193 1.00 97.38 96 LEU A O 1
ATOM 782 N N . GLY A 1 97 ? -3.052 -1.642 4.238 1.00 94.25 97 GLY A N 1
ATOM 783 C CA . GLY A 1 97 ? -4.031 -0.709 4.801 1.00 94.25 97 GLY A CA 1
ATOM 784 C C . GLY A 1 97 ? -5.034 -1.381 5.750 1.00 94.25 97 GLY A C 1
ATOM 785 O O . GLY A 1 97 ? -5.518 -0.748 6.692 1.00 94.25 97 GLY A O 1
ATOM 786 N N . ASP A 1 98 ? -5.328 -2.666 5.529 1.00 93.06 98 ASP A N 1
ATOM 787 C CA . ASP A 1 98 ? -6.248 -3.474 6.344 1.00 93.06 98 ASP A CA 1
ATOM 788 C C . ASP A 1 98 ? -5.595 -4.101 7.578 1.00 93.06 98 ASP A C 1
ATOM 790 O O . ASP A 1 98 ? -6.297 -4.398 8.545 1.00 93.06 98 ASP A O 1
ATOM 794 N N . ILE A 1 99 ? -4.279 -4.338 7.571 1.00 94.56 99 ILE A N 1
ATOM 795 C CA . ILE A 1 99 ? -3.615 -5.095 8.650 1.00 94.56 99 ILE A CA 1
ATOM 796 C C . ILE A 1 99 ? -2.315 -4.491 9.177 1.00 94.56 99 ILE A C 1
ATOM 798 O O . ILE A 1 99 ? -1.880 -4.896 10.247 1.00 94.56 99 ILE A O 1
ATOM 802 N N . GLY A 1 100 ? -1.696 -3.561 8.452 1.00 94.00 100 GLY A N 1
ATOM 803 C CA . GLY A 1 100 ? -0.439 -2.942 8.858 1.00 94.00 100 GLY A CA 1
ATOM 804 C C . GLY A 1 100 ? -0.612 -2.128 10.135 1.00 94.00 100 GLY A C 1
ATOM 805 O O . GLY A 1 100 ? -1.656 -1.498 10.337 1.00 94.00 100 GLY A O 1
ATOM 806 N N . GLY A 1 101 ? 0.406 -2.166 10.989 1.00 92.88 101 GLY A N 1
ATOM 807 C CA . GLY A 1 101 ? 0.523 -1.335 12.175 1.00 92.88 101 GLY A CA 1
ATOM 808 C C . GLY A 1 101 ? 1.537 -0.210 11.984 1.00 92.88 101 GLY A C 1
ATOM 809 O O . GLY A 1 101 ? 1.984 0.093 10.873 1.00 92.88 101 GLY A O 1
ATOM 810 N N . GLU A 1 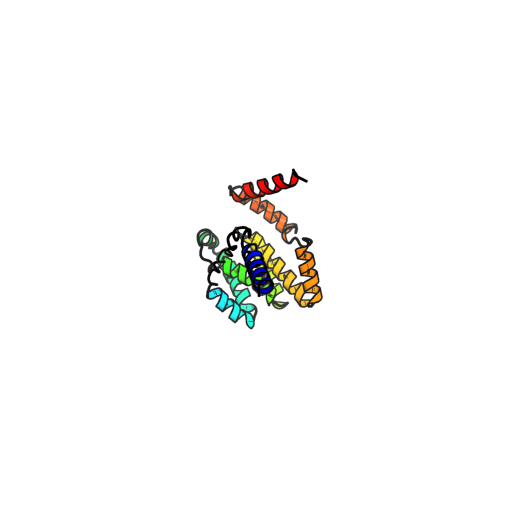102 ? 1.889 0.438 13.091 1.00 94.00 102 GLU A N 1
ATOM 811 C CA . GLU A 1 102 ? 2.834 1.556 13.116 1.00 94.00 102 GLU A CA 1
ATOM 812 C C . GLU A 1 102 ? 4.201 1.172 12.529 1.00 94.00 102 GLU A C 1
ATOM 814 O O . GLU A 1 102 ? 4.808 1.950 11.791 1.00 94.00 102 GLU A O 1
ATOM 819 N N . GLU A 1 103 ? 4.638 -0.068 12.754 1.00 91.56 103 GLU A N 1
ATOM 820 C CA . GLU A 1 103 ? 5.893 -0.616 12.238 1.00 91.56 103 GLU A CA 1
ATOM 821 C C . GLU A 1 103 ? 5.961 -0.611 10.703 1.00 91.56 103 GLU A C 1
ATOM 823 O O . GLU A 1 103 ? 7.026 -0.415 10.111 1.00 91.56 103 GLU A O 1
ATOM 828 N N . SER A 1 104 ? 4.809 -0.759 10.045 1.00 96.12 104 SER A N 1
ATOM 829 C CA . SER A 1 104 ? 4.704 -0.793 8.587 1.00 96.12 104 SER A CA 1
ATOM 830 C C . SER A 1 104 ? 4.818 0.606 7.960 1.00 96.12 104 SER A C 1
ATOM 832 O O . SER A 1 104 ? 5.195 0.729 6.791 1.00 96.12 104 SER A O 1
ATOM 834 N N . ILE A 1 105 ? 4.549 1.679 8.719 1.00 96.50 105 ILE A N 1
ATOM 835 C CA . ILE A 1 105 ? 4.564 3.063 8.209 1.00 96.50 105 ILE A CA 1
ATOM 836 C C . ILE A 1 105 ? 5.963 3.452 7.726 1.00 96.50 105 ILE A C 1
ATOM 838 O O . ILE A 1 105 ? 6.101 3.999 6.632 1.00 96.50 105 ILE A O 1
ATOM 842 N N . ALA A 1 106 ? 7.008 3.140 8.495 1.00 95.38 106 ALA A N 1
ATOM 843 C CA . ALA A 1 106 ? 8.379 3.488 8.123 1.00 95.38 106 ALA A CA 1
A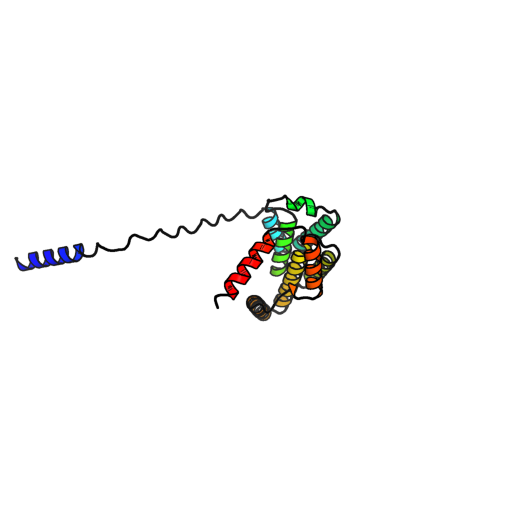TOM 844 C C . ALA A 1 106 ? 8.811 2.800 6.814 1.00 95.38 106 ALA A C 1
ATOM 846 O O . ALA A 1 106 ? 9.471 3.411 5.970 1.00 95.38 106 ALA A O 1
ATOM 847 N N . ALA A 1 107 ? 8.408 1.542 6.609 1.00 96.19 107 ALA A N 1
ATOM 848 C CA . ALA A 1 107 ? 8.670 0.816 5.369 1.00 96.19 107 ALA A CA 1
ATOM 849 C C . ALA A 1 107 ? 7.913 1.430 4.178 1.00 96.19 107 ALA A C 1
ATOM 851 O O . ALA A 1 107 ? 8.510 1.667 3.127 1.00 96.19 107 ALA A O 1
ATOM 852 N N . LEU A 1 108 ? 6.637 1.781 4.360 1.00 97.06 108 LEU A N 1
ATOM 853 C CA . LEU A 1 108 ? 5.830 2.454 3.337 1.00 97.06 108 LEU A CA 1
ATOM 854 C C . LEU A 1 108 ? 6.370 3.848 2.983 1.00 97.06 108 LEU A C 1
ATOM 856 O O . LEU A 1 108 ? 6.341 4.241 1.819 1.00 97.06 108 LEU A O 1
ATOM 860 N N . GLN A 1 109 ? 6.912 4.586 3.953 1.00 95.69 109 GLN A N 1
ATOM 861 C CA . GLN A 1 109 ? 7.570 5.872 3.709 1.00 95.69 109 GLN A CA 1
ATOM 862 C C . G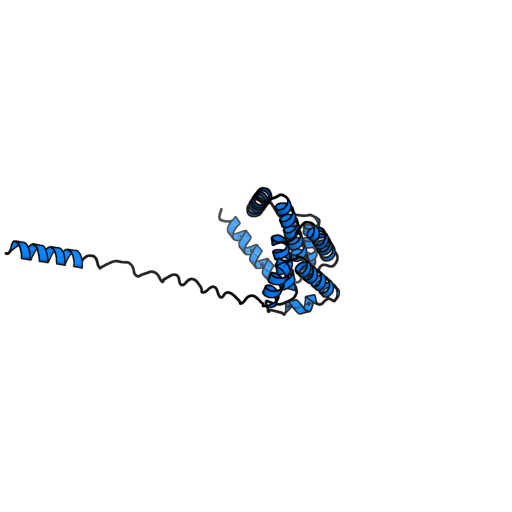LN A 1 109 ? 8.858 5.714 2.892 1.00 95.69 109 GLN A C 1
ATOM 864 O O . GLN A 1 109 ? 9.110 6.519 1.993 1.00 95.69 109 GLN A O 1
ATOM 869 N N . ARG A 1 110 ? 9.662 4.672 3.159 1.00 94.88 110 ARG A N 1
ATOM 870 C CA . ARG A 1 110 ? 10.837 4.343 2.330 1.00 94.88 110 ARG A CA 1
ATOM 871 C C . ARG A 1 110 ? 10.425 3.974 0.910 1.00 94.88 110 ARG A C 1
ATOM 873 O O . ARG A 1 110 ? 11.003 4.506 -0.033 1.00 94.88 110 ARG A O 1
ATOM 880 N N . PHE A 1 111 ? 9.398 3.137 0.773 1.00 95.12 111 PHE A N 1
ATOM 881 C CA . PHE A 1 111 ? 8.823 2.777 -0.519 1.00 95.12 111 PHE A CA 1
ATOM 882 C C . PHE A 1 111 ? 8.373 4.023 -1.295 1.00 95.12 111 PHE A C 1
ATOM 884 O O . PHE A 1 111 ? 8.829 4.251 -2.411 1.00 95.12 111 PHE A O 1
ATOM 891 N N . LEU A 1 112 ? 7.563 4.889 -0.678 1.00 91.94 112 LEU A N 1
ATOM 892 C CA . LEU A 1 112 ? 7.103 6.145 -1.275 1.00 91.94 112 LEU A CA 1
ATOM 893 C C . LEU A 1 112 ? 8.274 7.033 -1.716 1.00 91.94 112 LEU A C 1
ATOM 895 O O . LEU A 1 112 ? 8.289 7.531 -2.840 1.00 91.94 112 LEU A O 1
ATOM 899 N N . LYS A 1 113 ? 9.268 7.225 -0.842 1.00 89.88 113 LYS A N 1
ATOM 900 C CA . LYS A 1 113 ? 10.449 8.038 -1.150 1.00 89.88 113 LYS A CA 1
ATOM 901 C C . LYS A 1 113 ? 11.203 7.485 -2.358 1.00 89.88 113 LYS A C 1
ATOM 903 O O . LYS A 1 113 ? 11.566 8.264 -3.235 1.00 89.88 113 LYS A O 1
ATOM 908 N N . HIS A 1 114 ? 11.410 6.171 -2.413 1.00 89.38 114 HIS A N 1
ATOM 909 C CA . HIS A 1 114 ? 12.095 5.518 -3.526 1.00 89.38 114 HIS A CA 1
ATOM 910 C C . HIS A 1 114 ? 11.342 5.726 -4.844 1.00 89.38 114 HIS A C 1
ATOM 912 O O . HIS A 1 114 ? 11.932 6.203 -5.814 1.00 89.38 114 HIS A O 1
ATOM 918 N N . ARG A 1 115 ? 10.023 5.492 -4.852 1.00 87.44 115 ARG A N 1
ATOM 919 C CA . ARG A 1 115 ? 9.178 5.661 -6.046 1.00 87.44 115 ARG A CA 1
ATOM 920 C C . ARG A 1 115 ? 9.130 7.098 -6.554 1.00 87.44 115 ARG A C 1
ATOM 922 O O . ARG A 1 115 ? 9.139 7.309 -7.760 1.00 87.44 115 ARG A O 1
ATOM 929 N N . LEU A 1 116 ? 9.147 8.089 -5.664 1.00 84.00 116 LEU A N 1
ATOM 930 C CA . LEU A 1 116 ? 9.227 9.499 -6.060 1.00 84.00 116 LEU A CA 1
ATOM 931 C C . LEU A 1 116 ? 10.582 9.879 -6.680 1.00 84.00 116 LEU A C 1
ATOM 933 O O . LEU A 1 116 ? 10.646 10.842 -7.442 1.00 84.00 116 LEU A O 1
ATOM 937 N N . GLN A 1 117 ? 11.657 9.162 -6.341 1.00 84.06 117 GLN A N 1
ATOM 938 C CA . GLN A 1 117 ? 13.015 9.434 -6.824 1.00 84.06 117 GLN A CA 1
ATOM 939 C C . GLN A 1 117 ? 13.338 8.711 -8.137 1.00 84.06 117 GLN A C 1
ATOM 941 O O . GLN A 1 117 ? 13.938 9.314 -9.020 1.00 84.06 117 GLN A O 1
ATOM 946 N N . HIS A 1 118 ? 12.920 7.452 -8.274 1.00 77.75 118 HIS A N 1
ATOM 947 C CA . HIS A 1 118 ? 13.299 6.561 -9.383 1.00 77.75 118 HIS A CA 1
ATOM 948 C C . HIS A 1 118 ? 12.092 6.125 -10.222 1.00 77.75 118 HIS A C 1
ATOM 950 O O . HIS A 1 118 ? 12.067 5.030 -10.776 1.00 77.75 118 HIS A O 1
ATOM 956 N N . GLY A 1 119 ? 11.041 6.941 -10.227 1.00 67.75 119 GLY A N 1
ATOM 957 C CA . GLY A 1 119 ? 9.733 6.522 -10.697 1.00 67.75 119 GLY A CA 1
ATOM 958 C C . GLY A 1 119 ? 9.670 6.155 -12.180 1.00 67.75 119 GLY A C 1
ATOM 959 O O . GLY A 1 119 ? 10.203 6.863 -13.029 1.00 67.75 119 GLY A O 1
ATOM 960 N N . ASP A 1 120 ? 8.950 5.076 -12.470 1.00 75.00 120 ASP A N 1
ATOM 961 C CA . ASP A 1 120 ? 8.554 4.627 -13.809 1.00 75.00 120 ASP A CA 1
ATOM 962 C C . ASP A 1 120 ? 7.057 4.917 -14.065 1.00 75.00 120 ASP A C 1
ATOM 964 O O . ASP A 1 120 ? 6.419 5.672 -13.328 1.00 75.00 120 ASP A O 1
ATOM 968 N N . LEU A 1 121 ? 6.470 4.293 -15.093 1.00 73.00 121 LEU A N 1
ATOM 969 C CA . LEU A 1 121 ? 5.068 4.461 -15.499 1.00 73.00 121 LEU A CA 1
ATOM 970 C C . LEU A 1 121 ? 4.043 4.258 -14.360 1.00 73.00 121 LEU A C 1
ATOM 972 O O . LEU A 1 121 ? 2.961 4.844 -14.397 1.00 73.00 121 LEU A O 1
ATOM 976 N N . TYR A 1 122 ? 4.368 3.469 -13.332 1.00 78.62 122 TYR A N 1
ATOM 977 C CA . TYR A 1 122 ? 3.483 3.223 -12.192 1.00 78.62 122 TYR A CA 1
ATOM 978 C C . TYR A 1 122 ? 3.725 4.166 -11.009 1.00 78.62 122 TYR A C 1
ATOM 980 O O . TYR A 1 122 ? 2.892 4.241 -10.109 1.00 78.62 122 TYR A O 1
ATOM 988 N N . ALA A 1 123 ? 4.823 4.921 -10.978 1.00 83.38 123 ALA A N 1
ATOM 989 C CA . ALA A 1 123 ? 5.274 5.600 -9.764 1.00 83.38 123 ALA A CA 1
ATOM 990 C C . ALA A 1 123 ? 4.289 6.621 -9.183 1.00 83.38 123 ALA A C 1
ATOM 992 O O . ALA A 1 123 ? 4.201 6.739 -7.958 1.00 83.38 123 ALA A O 1
ATOM 993 N N . LEU A 1 124 ? 3.494 7.301 -10.014 1.00 81.19 124 LEU A N 1
ATOM 994 C CA . LEU A 1 124 ? 2.399 8.141 -9.526 1.00 81.19 124 LEU A CA 1
ATOM 995 C C . LEU A 1 124 ? 1.375 7.324 -8.732 1.00 81.19 124 LEU A C 1
ATOM 997 O O . LEU A 1 124 ? 1.010 7.683 -7.611 1.00 81.19 124 LEU A O 1
ATOM 1001 N N . TRP A 1 125 ? 0.920 6.220 -9.322 1.00 82.88 125 TRP A N 1
ATOM 1002 C CA . TRP A 1 125 ? -0.057 5.322 -8.716 1.00 82.88 125 TRP A CA 1
ATOM 1003 C C . TRP A 1 125 ? 0.485 4.728 -7.417 1.00 82.88 125 TRP A C 1
ATOM 1005 O O . TRP A 1 125 ? -0.220 4.675 -6.413 1.00 82.88 125 TRP A O 1
ATOM 1015 N N . ASP A 1 126 ? 1.756 4.338 -7.417 1.00 90.19 126 ASP A N 1
ATOM 1016 C CA . ASP A 1 126 ? 2.451 3.754 -6.269 1.00 90.19 126 ASP A CA 1
ATOM 1017 C C . ASP A 1 126 ? 2.539 4.755 -5.128 1.00 90.19 126 ASP A C 1
ATOM 1019 O O . ASP A 1 126 ? 2.295 4.407 -3.974 1.00 90.19 126 ASP A O 1
ATOM 1023 N N . SER A 1 127 ? 2.840 6.008 -5.465 1.00 87.88 127 SER A N 1
ATOM 1024 C CA . SER A 1 127 ? 2.972 7.081 -4.491 1.00 87.88 127 SER A CA 1
ATOM 1025 C C . SER A 1 127 ? 1.630 7.430 -3.849 1.00 87.88 127 SER A C 1
ATOM 1027 O O . SER A 1 127 ? 1.542 7.569 -2.628 1.00 87.88 127 SER A O 1
ATOM 1029 N N . ILE A 1 128 ? 0.565 7.516 -4.654 1.00 85.44 128 ILE A N 1
ATOM 1030 C CA . ILE A 1 128 ? -0.798 7.737 -4.156 1.00 85.44 128 ILE A CA 1
ATOM 1031 C C . ILE A 1 128 ? -1.229 6.569 -3.269 1.00 85.44 128 ILE A C 1
ATOM 1033 O O . ILE A 1 128 ? -1.659 6.789 -2.138 1.00 85.44 128 ILE A O 1
ATOM 1037 N N . ALA A 1 129 ? -1.081 5.335 -3.755 1.00 90.94 129 ALA A N 1
ATOM 1038 C CA . ALA A 1 129 ? -1.495 4.142 -3.028 1.00 90.94 129 ALA A CA 1
ATOM 1039 C C . ALA A 1 129 ? -0.742 3.998 -1.699 1.00 90.94 129 ALA A C 1
ATOM 1041 O O . ALA A 1 129 ? -1.378 3.815 -0.667 1.00 90.94 129 ALA A O 1
ATOM 1042 N N . ALA A 1 130 ? 0.585 4.163 -1.686 1.00 93.94 130 ALA A N 1
ATOM 1043 C CA . ALA A 1 130 ? 1.373 4.107 -0.456 1.00 93.94 130 ALA A CA 1
ATOM 1044 C C . ALA A 1 130 ? 0.932 5.163 0.562 1.00 93.94 130 ALA A C 1
ATOM 1046 O O . ALA A 1 130 ? 0.834 4.869 1.754 1.00 93.94 130 ALA A O 1
ATOM 1047 N N . ARG A 1 131 ? 0.609 6.378 0.106 1.00 90.44 131 ARG A N 1
ATOM 1048 C CA . ARG A 1 131 ? 0.135 7.435 0.997 1.00 90.44 131 ARG A CA 1
ATOM 1049 C C . ARG A 1 131 ? -1.241 7.142 1.577 1.00 90.44 131 ARG A C 1
ATOM 1051 O O . ARG A 1 131 ? -1.418 7.253 2.785 1.00 90.44 131 ARG A O 1
ATOM 1058 N N . VAL A 1 132 ? -2.184 6.733 0.730 1.00 90.94 132 VAL A N 1
ATOM 1059 C CA . VAL A 1 132 ? -3.515 6.280 1.159 1.00 90.94 132 VAL A CA 1
ATOM 1060 C C . VAL A 1 132 ? -3.368 5.176 2.206 1.00 90.94 132 VAL A C 1
ATOM 1062 O O . VAL A 1 132 ? -4.015 5.224 3.247 1.00 90.94 132 VAL A O 1
ATOM 1065 N N . THR A 1 133 ? -2.475 4.212 1.977 1.00 94.94 133 THR A N 1
ATOM 1066 C CA . THR A 1 133 ? -2.200 3.130 2.925 1.00 94.94 133 THR A CA 1
ATOM 1067 C C . THR A 1 133 ? -1.666 3.651 4.262 1.00 94.94 133 THR A C 1
ATOM 1069 O O . THR A 1 133 ? -2.178 3.241 5.302 1.00 94.94 133 THR A O 1
ATOM 1072 N N . ILE A 1 134 ? -0.694 4.572 4.264 1.00 94.88 134 ILE A N 1
ATOM 1073 C CA . ILE A 1 134 ? -0.152 5.172 5.498 1.00 94.88 134 ILE A CA 1
ATOM 1074 C C . ILE A 1 134 ? -1.250 5.887 6.292 1.00 94.88 134 ILE A C 1
ATOM 1076 O O . ILE A 1 134 ? -1.413 5.615 7.480 1.00 94.88 134 ILE A O 1
ATOM 1080 N N . GLU A 1 135 ? -2.027 6.757 5.646 1.00 91.62 135 GLU A N 1
ATOM 1081 C CA . GLU A 1 135 ? -3.106 7.506 6.305 1.00 91.62 135 GLU A CA 1
ATOM 1082 C C . GLU A 1 135 ? -4.170 6.557 6.871 1.00 91.62 135 GLU A C 1
ATOM 1084 O O . GLU A 1 135 ? -4.662 6.736 7.985 1.00 91.62 135 GLU A O 1
ATOM 1089 N N . ARG A 1 136 ? -4.478 5.479 6.138 1.00 93.44 136 ARG A N 1
ATOM 1090 C CA . ARG A 1 136 ? -5.412 4.447 6.591 1.00 93.44 136 ARG A CA 1
ATOM 1091 C C . ARG A 1 136 ? -4.917 3.744 7.854 1.00 93.44 136 ARG A C 1
ATOM 1093 O O . ARG A 1 136 ? -5.703 3.545 8.779 1.00 93.44 136 ARG A O 1
ATOM 1100 N N . ILE A 1 137 ? -3.632 3.387 7.903 1.00 95.19 137 ILE A N 1
ATOM 1101 C CA . ILE A 1 137 ? -3.002 2.795 9.091 1.00 95.19 137 ILE A CA 1
ATOM 1102 C C . ILE A 1 137 ? -3.068 3.790 10.255 1.00 95.19 137 ILE A C 1
ATOM 1104 O O . ILE A 1 137 ? -3.567 3.447 11.324 1.00 95.19 137 ILE A O 1
ATOM 1108 N N . GLN A 1 138 ? -2.656 5.042 10.043 1.00 95.19 138 GLN A N 1
ATOM 1109 C CA . GLN A 1 138 ? -2.670 6.082 11.078 1.00 95.19 138 GLN A CA 1
ATOM 1110 C C . GLN A 1 138 ? -4.073 6.343 11.636 1.00 95.19 138 GLN A C 1
ATOM 1112 O O . GLN A 1 138 ? -4.243 6.476 12.847 1.00 95.19 138 GLN A O 1
ATOM 1117 N N . ALA A 1 139 ? -5.094 6.390 10.779 1.00 93.69 139 ALA A N 1
ATOM 1118 C CA . ALA A 1 139 ? -6.478 6.565 11.202 1.00 93.69 139 ALA A CA 1
ATOM 1119 C C . ALA A 1 139 ? -6.980 5.369 12.025 1.00 93.69 139 ALA A C 1
ATOM 1121 O O . ALA A 1 139 ? -7.666 5.560 13.026 1.00 93.69 139 ALA A O 1
ATOM 1122 N N . ARG A 1 140 ? -6.593 4.140 11.657 1.00 94.44 140 ARG A N 1
ATOM 1123 C CA . ARG A 1 140 ? -6.934 2.925 12.414 1.00 94.44 140 ARG A CA 1
ATOM 1124 C C . ARG A 1 140 ? -6.239 2.847 13.768 1.00 94.44 140 ARG A C 1
ATOM 1126 O O . ARG A 1 140 ? -6.878 2.433 14.731 1.00 94.44 140 ARG A O 1
ATOM 1133 N N . LEU A 1 141 ? -4.977 3.270 13.858 1.00 94.50 141 LEU A N 1
ATOM 1134 C CA . LEU A 1 141 ? -4.230 3.320 15.121 1.00 94.50 141 LEU A CA 1
ATOM 1135 C C . LEU A 1 141 ? -4.867 4.281 16.138 1.00 94.50 141 LEU A C 1
ATOM 1137 O O . LEU A 1 141 ? -4.796 4.038 17.337 1.00 94.50 141 LEU A O 1
ATOM 1141 N N . LYS A 1 142 ? -5.557 5.331 15.670 1.00 95.00 142 LYS A N 1
ATOM 1142 C CA . LYS A 1 142 ? -6.334 6.259 16.516 1.00 95.00 142 LYS A CA 1
ATOM 1143 C C . LYS A 1 142 ? -7.661 5.673 17.021 1.00 95.00 142 LYS A C 1
ATOM 1145 O O . LYS A 1 142 ? -8.341 6.313 17.819 1.00 95.00 142 LYS A O 1
ATOM 1150 N N . GLY A 1 143 ? -8.045 4.483 16.562 1.00 93.88 143 GLY A N 1
ATOM 1151 C CA . GLY A 1 143 ? -9.280 3.806 16.942 1.00 93.88 143 GLY A CA 1
ATOM 1152 C C . GLY A 1 143 ? -10.377 3.864 15.878 1.00 93.88 143 GLY A C 1
ATOM 1153 O O . GLY A 1 143 ? -10.284 4.544 14.854 1.00 93.88 143 GLY A O 1
ATOM 1154 N N . ARG A 1 144 ? -11.445 3.099 16.122 1.00 93.75 144 ARG A N 1
ATOM 1155 C CA . ARG A 1 144 ? -12.518 2.847 15.148 1.00 93.75 144 ARG A CA 1
ATOM 1156 C C . ARG A 1 144 ? -13.237 4.119 14.696 1.00 93.75 144 ARG A C 1
ATOM 1158 O O . ARG A 1 144 ? -13.473 4.273 13.502 1.00 93.75 144 ARG A O 1
ATOM 1165 N N . ASP A 1 145 ? -13.571 5.011 15.620 1.00 95.12 145 ASP A N 1
ATOM 1166 C CA . ASP A 1 145 ? -14.365 6.202 15.298 1.00 95.12 145 ASP A CA 1
ATOM 1167 C C . ASP A 1 145 ? -13.556 7.211 14.479 1.00 95.12 145 ASP A C 1
ATOM 1169 O O . ASP A 1 145 ? -14.058 7.745 13.491 1.00 95.12 145 ASP A O 1
ATOM 1173 N N . ALA A 1 146 ? -12.274 7.388 14.816 1.00 91.31 146 ALA A N 1
ATOM 1174 C CA . ALA A 1 146 ? -11.342 8.187 14.026 1.00 91.31 146 ALA A CA 1
ATOM 1175 C C . ALA A 1 146 ? -11.187 7.618 12.609 1.00 91.31 146 ALA A C 1
ATOM 1177 O O . ALA A 1 146 ? -11.240 8.364 11.633 1.00 91.31 146 ALA A O 1
ATOM 1178 N N . TYR A 1 147 ? -11.070 6.293 12.485 1.00 92.19 147 TYR A N 1
ATOM 1179 C CA . TYR A 1 147 ? -11.024 5.631 11.186 1.00 92.19 147 TYR A CA 1
ATOM 1180 C C . TYR A 1 147 ? -12.293 5.864 10.355 1.00 92.19 147 TYR A C 1
ATOM 1182 O O . TYR A 1 147 ? -12.196 6.230 9.185 1.00 92.19 147 TYR A O 1
ATOM 1190 N N . ILE A 1 148 ? -13.483 5.692 10.940 1.00 93.06 148 ILE A N 1
ATOM 1191 C CA . ILE A 1 148 ? -14.759 5.908 10.239 1.00 93.06 148 ILE A CA 1
ATOM 1192 C C . ILE A 1 148 ? -14.900 7.368 9.803 1.00 93.06 148 ILE A C 1
ATOM 1194 O O . ILE A 1 148 ? -15.249 7.623 8.649 1.00 93.06 148 ILE A O 1
ATOM 1198 N N . ALA A 1 149 ? -14.609 8.318 10.696 1.00 91.06 149 ALA A N 1
ATOM 1199 C CA . ALA A 1 149 ? -14.656 9.743 10.384 1.00 91.06 149 ALA A CA 1
ATOM 1200 C C . ALA A 1 149 ? -13.739 10.082 9.201 1.00 91.06 149 ALA A C 1
ATOM 1202 O O . ALA A 1 149 ? -14.152 10.784 8.277 1.00 91.06 149 ALA A O 1
ATOM 1203 N N . GLU A 1 150 ? -12.536 9.509 9.187 1.00 89.12 150 GLU A N 1
ATOM 1204 C CA . GLU A 1 150 ? -11.574 9.695 8.108 1.00 89.12 150 GLU A CA 1
ATOM 1205 C C . GLU A 1 150 ? -12.066 9.087 6.783 1.00 89.12 150 GLU A C 1
ATOM 1207 O O . GLU A 1 150 ? -12.014 9.747 5.749 1.00 89.12 150 GLU A O 1
ATOM 1212 N N . MET A 1 151 ? -12.643 7.879 6.789 1.00 87.94 151 MET A N 1
ATOM 1213 C CA . MET A 1 151 ? -13.213 7.282 5.569 1.00 87.94 151 MET A CA 1
ATOM 1214 C C . MET A 1 151 ? -14.415 8.072 5.030 1.00 87.94 151 MET A C 1
ATOM 1216 O O . MET A 1 151 ? -14.567 8.202 3.816 1.00 87.94 151 MET A O 1
ATOM 1220 N N . ILE A 1 152 ? -15.254 8.637 5.906 1.00 88.38 152 ILE A N 1
ATOM 1221 C CA . ILE A 1 152 ? -16.361 9.521 5.504 1.00 88.38 152 ILE A CA 1
ATOM 1222 C C . ILE A 1 152 ? -15.812 10.804 4.876 1.00 88.38 152 ILE A C 1
ATOM 1224 O O . ILE A 1 152 ? -16.300 11.232 3.831 1.00 88.38 152 ILE A O 1
ATOM 1228 N N . ARG A 1 153 ? -14.783 11.400 5.486 1.00 87.06 153 ARG A N 1
ATOM 1229 C CA . ARG A 1 153 ? -14.081 12.573 4.952 1.00 87.06 153 ARG A CA 1
ATOM 1230 C C . ARG A 1 153 ? -13.528 12.293 3.550 1.00 87.06 153 ARG A C 1
ATOM 1232 O O . ARG A 1 153 ? -13.692 13.106 2.646 1.00 87.06 153 ARG A O 1
ATOM 1239 N N . TRP A 1 154 ? -12.949 11.112 3.334 1.00 85.06 154 TRP A N 1
ATOM 1240 C CA . TRP A 1 154 ? -12.456 10.695 2.017 1.00 85.06 154 TRP A CA 1
ATOM 1241 C C . TRP A 1 154 ? -13.586 10.509 1.005 1.00 85.06 154 TRP A C 1
ATOM 1243 O O . TRP A 1 154 ? -13.478 10.992 -0.118 1.00 85.06 154 TRP A O 1
ATOM 1253 N N . ALA A 1 155 ? -14.685 9.860 1.400 1.00 79.75 155 ALA A N 1
ATOM 1254 C CA . ALA A 1 155 ? -15.847 9.649 0.537 1.00 79.75 155 ALA A CA 1
ATOM 1255 C C . ALA A 1 155 ? -16.515 10.965 0.096 1.00 79.75 155 ALA A C 1
ATOM 1257 O O . ALA A 1 155 ? -17.121 11.019 -0.972 1.00 79.75 155 ALA A O 1
ATOM 1258 N N . ARG A 1 156 ? -16.380 12.032 0.89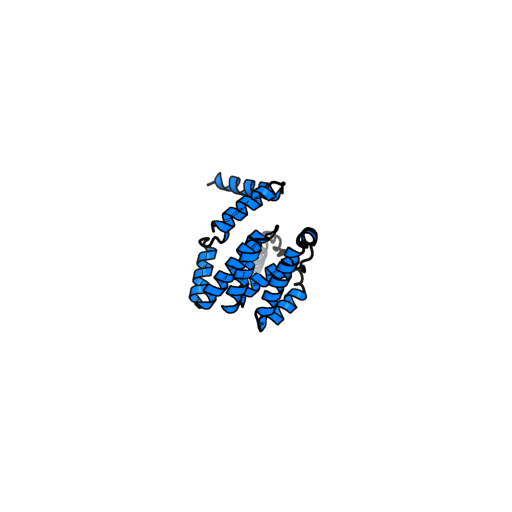5 1.00 81.06 156 ARG A N 1
ATOM 1259 C CA . ARG A 1 156 ? -16.833 13.392 0.558 1.00 81.06 156 ARG A CA 1
ATOM 1260 C C . ARG A 1 156 ? -15.892 14.143 -0.389 1.00 81.06 156 ARG A C 1
ATOM 1262 O O . ARG A 1 156 ? -16.268 15.195 -0.887 1.00 81.06 156 ARG A O 1
ATOM 1269 N N . GLY A 1 157 ? -14.706 13.599 -0.665 1.00 74.62 157 GLY A N 1
ATOM 1270 C CA . GLY A 1 157 ? -13.713 14.208 -1.553 1.00 74.62 157 GLY A CA 1
ATOM 1271 C C . GLY A 1 157 ? -12.742 15.168 -0.863 1.00 74.62 157 GLY A C 1
ATOM 1272 O O . GLY A 1 157 ? -11.897 15.749 -1.537 1.00 74.62 157 GLY A O 1
ATOM 1273 N N . ASP A 1 158 ? -12.791 15.294 0.466 1.00 71.88 158 ASP A N 1
ATOM 1274 C CA . ASP A 1 158 ? -11.915 16.198 1.229 1.00 71.88 158 ASP A CA 1
ATOM 1275 C C . ASP A 1 158 ? -10.476 15.655 1.359 1.00 71.88 158 ASP A C 1
ATOM 1277 O O . ASP A 1 158 ? -9.577 16.319 1.882 1.00 71.88 158 ASP A O 1
ATOM 1281 N N . PHE A 1 159 ? -10.240 14.414 0.927 1.00 68.31 159 PHE A N 1
ATOM 1282 C CA . PHE A 1 159 ? -8.912 13.823 0.832 1.00 68.31 159 PHE A CA 1
ATOM 1283 C C . PHE A 1 159 ? -8.528 13.603 -0.622 1.00 68.31 159 PHE A C 1
ATOM 1285 O O . PHE A 1 159 ? -9.083 12.764 -1.327 1.00 68.31 159 PHE A O 1
ATOM 1292 N N . THR A 1 160 ? -7.515 14.342 -1.046 1.00 62.59 160 THR A N 1
ATOM 1293 C CA . THR A 1 160 ? -6.996 14.309 -2.409 1.00 62.59 160 THR A CA 1
ATOM 1294 C C . THR A 1 160 ? -5.493 14.066 -2.353 1.00 62.59 160 THR A C 1
ATOM 1296 O O . THR A 1 160 ? -4.707 15.019 -2.370 1.00 62.59 160 THR A O 1
ATOM 1299 N N . PRO A 1 161 ? -5.053 12.799 -2.274 1.00 61.75 161 PRO A N 1
ATOM 1300 C CA . PRO A 1 161 ? -3.637 12.473 -2.144 1.00 61.75 161 PRO A CA 1
ATOM 1301 C C . PRO A 1 161 ? -2.787 13.042 -3.295 1.00 61.75 161 PRO A C 1
ATOM 1303 O O . PRO A 1 161 ? -1.612 13.313 -3.089 1.00 61.75 161 PRO A O 1
ATOM 1306 N N . TRP A 1 162 ? -3.372 13.318 -4.469 1.00 57.75 162 TRP A N 1
ATOM 1307 C CA . TRP A 1 162 ? -2.709 13.947 -5.623 1.00 57.75 162 TRP A CA 1
ATOM 1308 C C . TRP A 1 162 ? -2.535 15.477 -5.544 1.00 57.75 162 TRP A C 1
ATOM 1310 O O . TRP A 1 162 ? -1.788 16.026 -6.352 1.00 57.75 162 TRP A O 1
ATOM 1320 N N . GLN A 1 163 ? -3.186 16.180 -4.607 1.00 53.75 163 GLN A N 1
ATOM 1321 C CA . GLN A 1 163 ? -3.056 17.645 -4.464 1.00 53.75 163 GLN A CA 1
ATOM 1322 C C . GLN A 1 163 ? -1.766 18.079 -3.755 1.00 53.75 163 GLN A C 1
ATOM 1324 O O . GLN A 1 163 ? -1.459 19.269 -3.688 1.00 53.75 163 GLN A O 1
ATOM 1329 N N . GLU A 1 164 ? -0.968 17.141 -3.243 1.00 57.94 164 GLU A N 1
ATOM 1330 C CA . GLU A 1 164 ? 0.334 17.489 -2.690 1.00 57.94 164 GLU A CA 1
ATOM 1331 C C . GLU A 1 164 ? 1.267 18.016 -3.786 1.00 57.94 164 GLU A C 1
ATOM 1333 O O . GLU A 1 164 ? 1.398 17.436 -4.866 1.00 57.94 164 GLU A O 1
ATOM 1338 N N . GLN A 1 165 ? 1.966 19.111 -3.492 1.00 54.72 165 GLN A N 1
ATOM 1339 C CA . GLN A 1 165 ? 2.757 19.861 -4.469 1.00 54.72 165 GLN A CA 1
ATOM 1340 C C . GLN A 1 165 ? 3.849 19.005 -5.142 1.00 54.72 165 GLN A C 1
ATOM 1342 O O . GLN A 1 165 ? 4.149 19.189 -6.322 1.00 54.72 165 GLN A O 1
ATOM 1347 N N . ARG A 1 166 ? 4.410 18.024 -4.416 1.00 54.09 166 ARG A N 1
ATOM 1348 C CA . ARG A 1 166 ? 5.402 17.067 -4.942 1.00 54.09 166 ARG A CA 1
ATOM 1349 C C . ARG A 1 166 ? 4.795 16.102 -5.963 1.00 54.09 166 ARG A C 1
ATOM 1351 O O . ARG A 1 166 ? 5.394 15.893 -7.014 1.00 54.09 166 ARG A O 1
ATOM 1358 N N . LEU A 1 167 ? 3.595 15.589 -5.695 1.00 57.16 167 LEU A N 1
ATOM 1359 C CA . LEU A 1 167 ? 2.853 14.717 -6.610 1.00 57.16 167 LEU A CA 1
ATOM 1360 C C . LEU A 1 167 ? 2.289 15.500 -7.794 1.00 57.16 167 LEU A C 1
ATOM 1362 O O . LEU A 1 167 ? 2.327 15.020 -8.917 1.00 57.16 167 LEU A O 1
ATOM 1366 N N . THR A 1 168 ? 1.878 16.749 -7.577 1.00 55.62 168 THR A N 1
ATOM 1367 C CA . THR A 1 168 ? 1.458 17.672 -8.641 1.00 55.62 168 THR A CA 1
ATOM 1368 C C . THR A 1 168 ? 2.611 18.002 -9.594 1.00 55.62 168 THR A C 1
ATOM 1370 O O . THR A 1 168 ? 2.423 18.052 -10.810 1.00 55.62 168 THR A O 1
ATOM 1373 N N . ARG A 1 169 ? 3.826 18.206 -9.067 1.00 54.53 169 ARG A N 1
ATOM 1374 C CA . ARG A 1 169 ? 5.034 18.405 -9.882 1.00 54.53 169 ARG A CA 1
ATOM 1375 C C . ARG A 1 169 ? 5.371 17.152 -10.688 1.00 54.53 169 ARG A C 1
ATOM 1377 O O . ARG A 1 169 ? 5.674 17.270 -11.871 1.00 54.53 169 ARG A O 1
ATOM 1384 N N . TRP A 1 170 ? 5.294 15.979 -10.064 1.00 51.47 170 TRP A N 1
ATOM 1385 C CA . TRP A 1 170 ? 5.539 14.705 -10.738 1.00 51.47 170 TRP A CA 1
ATOM 1386 C C . TRP A 1 170 ? 4.475 14.418 -11.806 1.00 51.47 170 TRP A C 1
ATOM 1388 O O . TRP A 1 170 ? 4.836 14.083 -12.924 1.00 51.47 170 TRP A O 1
ATOM 1398 N N . ASN A 1 171 ? 3.195 14.697 -11.529 1.00 52.22 171 ASN A N 1
ATOM 1399 C CA . ASN A 1 171 ? 2.106 14.680 -12.510 1.00 52.22 171 ASN A CA 1
ATOM 1400 C C . ASN A 1 171 ? 2.447 15.529 -13.730 1.00 52.22 171 ASN A C 1
ATOM 1402 O O . ASN A 1 171 ? 2.470 15.006 -14.836 1.00 52.22 171 ASN A O 1
ATOM 1406 N N . ARG A 1 172 ? 2.821 16.801 -13.548 1.00 53.78 172 ARG A N 1
ATOM 1407 C CA . ARG A 1 172 ? 3.198 17.670 -14.678 1.00 53.78 172 ARG A CA 1
ATOM 1408 C C . ARG A 1 172 ? 4.398 17.145 -15.469 1.00 53.78 172 ARG A C 1
ATOM 1410 O O . ARG A 1 172 ? 4.394 17.248 -16.687 1.00 53.78 172 ARG A O 1
ATOM 1417 N N . LEU A 1 173 ? 5.410 16.585 -14.807 1.00 49.22 173 LEU A N 1
ATOM 1418 C CA . LEU A 1 173 ? 6.588 16.022 -15.482 1.00 49.22 173 LEU A CA 1
ATOM 1419 C C . LEU A 1 173 ? 6.267 14.712 -16.219 1.00 49.22 173 LEU A C 1
ATOM 1421 O O . LEU A 1 173 ? 6.695 14.533 -17.355 1.00 49.22 173 LEU A O 1
ATOM 1425 N N . SER A 1 174 ? 5.454 13.844 -15.616 1.00 48.28 174 SER A N 1
ATOM 1426 C CA . SER A 1 174 ? 4.953 12.625 -16.253 1.00 48.28 174 SER A CA 1
ATOM 1427 C C . SER A 1 174 ? 4.038 12.948 -17.435 1.00 48.28 174 SER A C 1
ATOM 1429 O O . SER A 1 174 ? 4.123 12.291 -18.457 1.00 48.28 174 SER A O 1
ATOM 1431 N N . GLU A 1 175 ? 3.240 14.016 -17.376 1.00 44.34 175 GLU A N 1
ATOM 1432 C CA . GLU A 1 175 ? 2.436 14.497 -18.505 1.00 44.34 175 GLU A CA 1
ATOM 1433 C C . GLU A 1 175 ? 3.293 15.048 -19.650 1.00 44.34 175 GLU A C 1
ATOM 1435 O O . GLU A 1 175 ? 2.937 14.875 -20.813 1.00 44.34 175 GLU A O 1
ATOM 1440 N N . ILE A 1 176 ? 4.440 15.663 -19.344 1.00 43.50 176 ILE A N 1
ATOM 1441 C CA . ILE A 1 176 ? 5.420 16.083 -20.357 1.00 43.50 176 ILE A CA 1
ATOM 1442 C C . ILE A 1 176 ? 6.056 14.856 -21.036 1.00 43.50 176 ILE A C 1
ATOM 1444 O O . ILE A 1 176 ? 6.290 14.895 -22.240 1.00 43.50 176 ILE A O 1
ATOM 1448 N N . GLN A 1 177 ? 6.267 13.750 -20.310 1.00 38.88 177 GLN A N 1
ATOM 1449 C CA . GLN A 1 177 ? 6.753 12.482 -20.879 1.00 38.88 177 GLN A CA 1
ATOM 1450 C C . GLN A 1 177 ? 5.654 11.655 -21.586 1.00 38.88 177 GLN A C 1
ATOM 1452 O O . GLN A 1 177 ? 5.941 10.975 -22.565 1.00 38.88 177 GLN A O 1
ATOM 1457 N N . VAL A 1 178 ? 4.393 11.739 -21.142 1.00 39.56 178 VAL A N 1
ATOM 1458 C CA . VAL A 1 178 ? 3.217 11.020 -21.690 1.00 39.56 178 VAL A CA 1
ATOM 1459 C C . VAL A 1 178 ? 2.552 11.775 -22.852 1.00 39.56 178 VAL A C 1
ATOM 1461 O O . VAL A 1 178 ? 1.695 11.229 -23.541 1.00 39.56 178 VAL A O 1
ATOM 1464 N N . ASN A 1 179 ? 2.994 12.997 -23.165 1.00 35.59 179 ASN A N 1
ATOM 1465 C CA . ASN A 1 179 ? 2.667 13.648 -24.441 1.00 35.59 179 ASN A CA 1
ATOM 1466 C C . ASN A 1 179 ? 3.310 12.955 -25.664 1.00 35.59 179 ASN A C 1
ATOM 1468 O O . ASN A 1 179 ? 3.126 13.409 -26.791 1.00 35.59 179 ASN A O 1
ATOM 1472 N N . VAL A 1 180 ? 3.959 11.802 -25.469 1.00 41.19 180 VAL A N 1
ATOM 1473 C CA . VAL A 1 180 ? 3.965 10.710 -26.450 1.00 41.19 180 VAL A CA 1
ATOM 1474 C C . VAL A 1 180 ? 2.595 10.009 -26.386 1.00 41.19 180 VAL A C 1
ATOM 1476 O O . VAL A 1 180 ? 2.377 9.068 -25.630 1.00 41.19 180 VAL A O 1
ATOM 1479 N N . GLU A 1 181 ? 1.650 10.594 -27.122 1.00 39.97 181 GLU A N 1
ATOM 1480 C CA . GLU A 1 181 ? 0.244 10.232 -27.349 1.00 39.97 181 GLU A CA 1
ATOM 1481 C C . GLU A 1 181 ? -0.264 8.899 -26.762 1.00 39.97 181 GLU A C 1
ATOM 1483 O O . GLU A 1 181 ? -0.024 7.821 -27.303 1.00 39.97 181 GLU A O 1
ATOM 1488 N N . THR A 1 182 ? -1.136 8.974 -25.748 1.00 37.97 182 THR A N 1
ATOM 1489 C CA . THR A 1 182 ? -2.103 7.896 -25.486 1.00 37.97 182 THR A CA 1
ATOM 1490 C C . THR A 1 182 ? -3.549 8.407 -25.605 1.00 37.97 182 THR A C 1
ATOM 1492 O O . THR A 1 182 ? -3.925 9.395 -24.964 1.00 37.97 182 THR A O 1
ATOM 1495 N N . PRO A 1 183 ? -4.404 7.749 -26.417 1.00 39.94 183 PRO A N 1
ATOM 1496 C CA . PRO A 1 183 ? -5.763 8.208 -26.740 1.00 39.94 183 PRO A CA 1
ATOM 1497 C C . PRO A 1 183 ? -6.728 8.259 -25.541 1.00 39.94 183 PRO A C 1
ATOM 1499 O O . PRO A 1 183 ? -7.772 8.902 -25.616 1.00 39.94 183 PRO A O 1
ATOM 1502 N N . TYR A 1 184 ? -6.355 7.675 -24.400 1.00 37.03 184 TYR A N 1
ATOM 1503 C CA . TYR A 1 184 ? -7.175 7.617 -23.185 1.00 37.03 184 TYR A CA 1
ATOM 1504 C C . TYR A 1 184 ? -7.494 9.002 -22.586 1.00 37.03 184 TYR A C 1
ATOM 1506 O O . TYR A 1 184 ? -8.525 9.191 -21.938 1.00 37.03 184 TYR A O 1
ATOM 1514 N N . ARG A 1 185 ? -6.629 10.003 -22.819 1.00 39.31 185 ARG A N 1
ATOM 1515 C CA . ARG A 1 185 ? -6.796 11.364 -22.277 1.00 39.31 185 ARG A CA 1
ATOM 1516 C C . ARG A 1 185 ? -7.816 12.202 -23.059 1.00 39.31 185 ARG A C 1
ATOM 1518 O O . ARG A 1 185 ? -8.463 13.067 -22.470 1.00 39.31 185 ARG A O 1
ATOM 1525 N N . LYS A 1 186 ? -8.011 11.919 -24.355 1.00 39.47 186 LYS A N 1
ATOM 1526 C CA . LYS A 1 186 ? -9.012 12.612 -25.188 1.00 39.47 186 LYS A CA 1
ATOM 1527 C C . LYS A 1 186 ? -10.438 12.239 -24.774 1.00 39.47 186 LYS A C 1
ATOM 1529 O O . LYS A 1 186 ? -11.283 13.123 -24.667 1.00 39.47 186 LYS A O 1
ATOM 1534 N N . ASP A 1 187 ? -10.689 10.981 -24.420 1.00 37.88 187 ASP A N 1
ATOM 1535 C CA . ASP A 1 187 ? -12.045 10.528 -24.076 1.00 37.88 187 ASP A CA 1
ATOM 1536 C C . ASP A 1 187 ? -12.544 11.032 -22.713 1.00 37.88 187 ASP A C 1
ATOM 1538 O O . ASP A 1 187 ? -13.738 11.304 -22.548 1.00 37.88 187 ASP A O 1
ATOM 1542 N N . MET A 1 188 ? -11.647 11.234 -21.741 1.00 37.44 188 MET A N 1
ATOM 1543 C CA . MET A 1 188 ? -12.027 11.803 -20.440 1.00 37.44 188 MET A CA 1
ATOM 1544 C C . MET A 1 188 ? -12.281 13.314 -20.509 1.00 37.44 188 MET A C 1
ATOM 1546 O O . MET A 1 188 ? -13.206 13.807 -19.862 1.00 37.44 188 MET A O 1
ATOM 1550 N N . ALA A 1 189 ? -11.539 14.043 -21.349 1.00 39.91 189 ALA A N 1
ATOM 1551 C CA . ALA A 1 189 ? -11.785 15.466 -21.583 1.00 39.91 189 ALA A CA 1
ATOM 1552 C C . ALA A 1 189 ? -13.143 15.712 -22.272 1.00 39.91 189 ALA A C 1
ATOM 1554 O O . ALA A 1 189 ? -13.859 16.647 -21.921 1.00 39.91 189 ALA A O 1
ATOM 1555 N N . VAL A 1 190 ? -13.556 14.833 -23.194 1.00 40.59 190 VAL A N 1
ATOM 1556 C CA . VAL A 1 190 ? -14.833 14.975 -23.917 1.00 40.59 190 VAL A CA 1
ATOM 1557 C C . VAL A 1 190 ? -16.053 14.679 -23.029 1.00 40.59 190 VAL A C 1
ATOM 1559 O O . VAL A 1 190 ? -17.119 15.257 -23.253 1.00 40.59 190 VAL A O 1
ATOM 1562 N N . ARG A 1 191 ? -15.930 13.838 -21.989 1.00 37.44 191 ARG A N 1
ATOM 1563 C CA . ARG A 1 191 ? -17.035 13.576 -21.041 1.00 37.44 191 ARG A CA 1
ATOM 1564 C C . ARG A 1 191 ? -17.227 14.682 -19.999 1.00 37.44 191 ARG A C 1
ATOM 1566 O O . ARG A 1 191 ? -18.368 14.957 -19.639 1.00 37.44 191 ARG A O 1
ATOM 1573 N N . GLY A 1 192 ? -16.155 15.349 -19.565 1.00 37.94 192 GLY A N 1
ATOM 1574 C CA . GLY A 1 192 ? -16.243 16.472 -18.620 1.00 37.94 192 GLY A CA 1
ATOM 1575 C C . GLY A 1 192 ? -16.904 17.723 -19.210 1.00 37.94 192 GLY A C 1
ATOM 1576 O O . GLY A 1 192 ? -17.616 18.435 -18.508 1.00 37.94 192 GLY A O 1
ATOM 1577 N N . VAL A 1 193 ? -16.741 17.960 -20.515 1.00 42.25 193 VAL A N 1
ATOM 1578 C CA . VAL A 1 193 ? -17.307 19.143 -21.189 1.00 42.25 193 VAL A CA 1
ATOM 1579 C C . VAL A 1 193 ? -18.810 18.998 -21.461 1.00 42.25 193 VAL A C 1
ATOM 1581 O O . VAL A 1 193 ? -19.537 19.984 -21.387 1.00 42.25 193 VAL A O 1
ATOM 1584 N N . ARG A 1 194 ? -19.321 17.780 -21.701 1.00 34.72 194 ARG A N 1
ATOM 1585 C CA . ARG A 1 194 ? -20.758 17.579 -21.987 1.00 34.72 194 ARG A CA 1
ATOM 1586 C C . ARG A 1 194 ? -21.665 17.725 -20.764 1.00 34.72 194 ARG A C 1
ATOM 1588 O O . ARG A 1 194 ? -22.821 18.086 -20.936 1.00 34.72 194 ARG A O 1
ATOM 1595 N N . HIS A 1 195 ? -21.161 17.492 -19.551 1.00 39.75 195 HIS A N 1
ATOM 1596 C CA . HIS A 1 195 ? -21.946 17.686 -18.324 1.00 39.75 195 HIS A CA 1
ATOM 1597 C C . HIS A 1 195 ? -21.914 19.122 -17.786 1.00 39.75 195 HIS A C 1
ATOM 1599 O O . HIS A 1 195 ? -22.771 19.480 -16.987 1.00 39.75 195 HIS A O 1
ATOM 1605 N N . ALA A 1 196 ? -20.981 19.956 -18.252 1.00 39.41 196 ALA A N 1
ATOM 1606 C CA . ALA A 1 196 ? -20.902 21.368 -17.877 1.00 39.41 196 ALA A CA 1
ATOM 1607 C C . ALA A 1 196 ? -21.769 22.293 -18.757 1.00 39.41 196 ALA A C 1
ATOM 1609 O O . ALA A 1 196 ? -21.821 23.490 -18.506 1.00 39.41 196 ALA A O 1
ATOM 1610 N N . GLN A 1 197 ? -22.434 21.761 -19.789 1.00 39.41 197 GLN A N 1
ATOM 1611 C CA . GLN A 1 197 ? -23.294 22.532 -20.702 1.00 39.41 197 GLN A CA 1
ATOM 1612 C C . GLN A 1 197 ? -24.789 22.192 -20.578 1.00 39.41 197 GLN A C 1
ATOM 1614 O O . GLN A 1 197 ? -25.592 22.682 -21.367 1.00 39.41 197 GLN A O 1
ATOM 1619 N N . SER A 1 198 ? -25.176 21.361 -19.607 1.00 45.69 198 SER A N 1
ATOM 1620 C CA . SER A 1 198 ? -26.578 20.984 -19.368 1.00 45.69 198 SER A CA 1
ATOM 1621 C C . SER A 1 198 ? -27.031 21.201 -17.919 1.00 45.69 198 SER A C 1
ATOM 1623 O O . SER A 1 198 ? -27.928 20.494 -17.460 1.00 45.69 198 SER A O 1
ATOM 1625 N N . ALA A 1 199 ? -26.393 22.124 -17.197 1.00 38.91 199 ALA A N 1
ATOM 1626 C CA . ALA A 1 199 ? -26.817 22.587 -15.877 1.00 38.91 199 ALA A CA 1
ATOM 1627 C C . ALA A 1 199 ? -27.055 24.098 -15.921 1.00 38.91 199 ALA A C 1
ATOM 1629 O O . ALA A 1 199 ? -26.225 24.787 -16.558 1.00 38.91 199 ALA A O 1
#

Secondary structure (DSSP, 8-state):
-HHHHHHHHHHHHHHHGGGS-PPP------------PPPPHHHHHHHHHHTT-SHHHHHHHHHHHHHHHTTTHHHHTT---SSSHHHHHHHHHHHHHHH--HHHHHHHHHHHHHHHHS--TTHHHHHHHHHHHHHHHHHHHT-HHHHHHHHHHHHTT---GGGSHHHHHHHHHHHHHHTS--THHHHHHHHHHHHSS--

Sequence (199 aa):
MKTKAILWLTVCLITATCRADLPPLKQQLRMPAIVLLSTPESWVQLYRLSQRSPQPLLDVLEQYLQACERGEYLEWIGQRGQDNLPSRRAYALMRLGDIGGEESIAALQRFLKHRLQHGDLYALWDSIAARVTIERIQARLKGRDAYIAEMIRWARGDFTPWQEQRLTRWNRLSEIQVNVETPYRKDMAVRGVRHAQSA

pLDDT: mean 74.77, std 20.02, range [34.72, 98.0]

Radius of gyration: 28.44 Å; chains: 1; bounding box: 100×47×44 Å

Foldseek 3Di:
DVVVVVVVVVVVVVVVVPPPDPDPPDPDPPPPPPPPDDDDPVLVVLVVVPVVPLVSLLVLLVVVLVCVVVVVVVVVVPDPDCPDSVNSNLSSLVVCLVRPEPVVLVSLVVSLVSCLVSPDPCSLVSNLSSVVSNVSNVQPVVHDVSNVVVVVCVVVVVDDSCPPPSNVVVVVVVVVVCVVDDCPVVVVVVVVVVVVPPD